Protein AF-A0A534XW07-F1 (afdb_monomer_lite)

Structure (mmCIF, N/CA/C/O backbone):
data_AF-A0A534XW07-F1
#
_entry.id   AF-A0A534XW07-F1
#
loop_
_atom_site.group_PDB
_atom_site.id
_atom_site.type_symbol
_atom_site.label_atom_id
_atom_site.label_alt_id
_atom_site.label_comp_id
_atom_site.label_asym_id
_atom_site.label_entity_id
_atom_site.label_seq_id
_atom_site.pdbx_PDB_ins_code
_atom_site.Cartn_x
_atom_site.Cartn_y
_atom_site.Cartn_z
_atom_site.occupancy
_atom_site.B_iso_or_equiv
_atom_site.auth_seq_id
_atom_site.auth_comp_id
_atom_site.auth_asym_id
_atom_site.auth_atom_id
_atom_site.pdbx_PDB_model_num
ATOM 1 N N . MET A 1 1 ? 41.104 -65.755 21.214 1.00 39.94 1 MET A N 1
ATOM 2 C CA . MET A 1 1 ? 42.169 -65.246 20.325 1.00 39.94 1 MET A CA 1
ATOM 3 C C . MET A 1 1 ? 41.890 -63.779 20.044 1.00 39.94 1 MET A C 1
ATOM 5 O O . MET A 1 1 ? 40.851 -63.459 19.488 1.00 39.94 1 MET A O 1
ATOM 9 N N . GLN A 1 2 ? 42.762 -62.909 20.553 1.00 43.09 2 GLN A N 1
ATOM 10 C CA . GLN A 1 2 ? 42.731 -61.453 20.404 1.00 43.09 2 GLN A CA 1
ATOM 11 C C . GLN A 1 2 ? 43.127 -61.033 18.984 1.00 43.09 2 GLN A C 1
ATOM 13 O O . GLN A 1 2 ? 44.006 -61.665 18.401 1.00 43.09 2 GLN A O 1
ATOM 18 N N . ARG A 1 3 ? 42.563 -59.917 18.503 1.00 38.03 3 ARG A N 1
ATOM 19 C CA . ARG A 1 3 ? 43.265 -58.854 17.755 1.00 38.03 3 ARG A CA 1
ATOM 20 C C . ARG A 1 3 ? 42.329 -57.653 17.592 1.00 38.03 3 ARG A C 1
ATOM 22 O O . ARG A 1 3 ? 41.475 -57.620 16.717 1.00 38.03 3 ARG A O 1
ATOM 29 N N . ILE A 1 4 ? 42.494 -56.688 18.493 1.00 44.78 4 ILE A N 1
ATOM 30 C CA . ILE A 1 4 ? 41.960 -55.330 18.377 1.00 44.78 4 ILE A CA 1
ATOM 31 C C . ILE A 1 4 ? 42.979 -54.568 17.526 1.00 44.78 4 ILE A C 1
ATOM 33 O O . ILE A 1 4 ? 44.127 -54.424 17.944 1.00 44.78 4 ILE A O 1
ATOM 37 N N . ALA A 1 5 ? 42.589 -54.132 16.330 1.00 45.12 5 ALA A N 1
ATOM 38 C CA . ALA A 1 5 ? 43.410 -53.275 15.483 1.00 45.12 5 ALA A CA 1
ATOM 39 C C . ALA A 1 5 ? 42.946 -51.823 15.642 1.00 45.12 5 ALA A C 1
ATOM 41 O O . ALA A 1 5 ? 41.830 -51.470 15.268 1.00 45.12 5 ALA A O 1
ATOM 42 N N . TRP A 1 6 ? 43.818 -51.006 16.228 1.00 41.28 6 TRP A N 1
ATOM 43 C CA . TRP A 1 6 ? 43.745 -49.550 16.226 1.00 41.28 6 TRP A CA 1
ATOM 44 C C . TRP A 1 6 ? 44.542 -49.030 15.026 1.00 41.28 6 TRP A C 1
ATOM 46 O O . TRP A 1 6 ? 45.731 -49.320 14.925 1.00 41.28 6 TRP A O 1
ATOM 56 N N . THR A 1 7 ? 43.922 -48.229 14.162 1.00 49.66 7 THR A N 1
ATOM 57 C CA . THR A 1 7 ? 44.599 -47.346 13.191 1.00 49.66 7 THR A CA 1
ATOM 58 C C . THR A 1 7 ? 43.712 -46.114 13.016 1.00 49.66 7 THR A C 1
ATOM 60 O O . THR A 1 7 ? 42.591 -46.225 12.534 1.00 49.66 7 THR A O 1
ATOM 63 N N . LEU A 1 8 ? 44.047 -45.017 13.695 1.00 42.59 8 LEU A N 1
ATOM 64 C CA . LEU A 1 8 ? 44.840 -43.887 13.189 1.00 42.59 8 LEU A CA 1
ATOM 65 C C . LEU A 1 8 ? 44.027 -42.931 12.302 1.00 42.59 8 LEU A C 1
ATOM 67 O O . LEU A 1 8 ? 43.788 -43.164 11.124 1.00 42.59 8 LEU A O 1
ATOM 71 N N . SER A 1 9 ? 43.644 -41.839 12.959 1.00 44.06 9 SER A N 1
ATOM 72 C CA . SER A 1 9 ? 43.396 -40.479 12.491 1.00 44.06 9 SER A CA 1
ATOM 73 C C . SER A 1 9 ? 43.787 -40.158 11.045 1.00 44.06 9 SER A C 1
ATOM 75 O O . SER A 1 9 ? 44.965 -40.142 10.698 1.00 44.06 9 SER A O 1
ATOM 77 N N . ALA A 1 10 ? 42.802 -39.717 10.265 1.00 40.19 10 ALA A N 1
ATOM 78 C CA . ALA A 1 10 ? 43.014 -38.819 9.137 1.00 40.19 10 ALA A CA 1
ATOM 79 C C . ALA A 1 10 ? 42.085 -37.607 9.325 1.00 40.19 10 ALA A C 1
ATOM 81 O O . ALA A 1 10 ? 40.874 -37.741 9.136 1.00 40.19 10 ALA A O 1
ATOM 82 N N . PRO A 1 11 ? 42.594 -36.431 9.738 1.00 44.19 11 PRO A N 1
ATOM 83 C CA . PRO A 1 11 ? 41.814 -35.212 9.662 1.00 44.19 11 PRO A CA 1
ATOM 84 C C . PRO A 1 11 ? 41.733 -34.843 8.182 1.00 44.19 11 PRO A C 1
ATOM 86 O O . PRO A 1 11 ? 42.685 -34.325 7.598 1.00 44.19 11 PRO A O 1
ATOM 89 N N . VAL A 1 12 ? 40.601 -35.152 7.553 1.00 47.47 12 VAL A N 1
ATOM 90 C CA . VAL A 1 12 ? 40.255 -34.579 6.255 1.00 47.47 12 VAL A CA 1
ATOM 91 C C . VAL A 1 12 ? 40.034 -33.089 6.494 1.00 47.47 12 VAL A C 1
ATOM 93 O O . VAL A 1 12 ? 38.958 -32.646 6.890 1.00 47.47 12 VAL A O 1
ATOM 96 N N . LEU A 1 13 ? 41.109 -32.328 6.297 1.00 42.69 13 LEU A N 1
ATOM 97 C CA . LEU A 1 13 ? 41.104 -30.898 6.033 1.00 42.69 13 LEU A CA 1
ATOM 98 C C . LEU A 1 13 ? 40.283 -30.667 4.758 1.00 42.69 13 LEU A C 1
ATOM 100 O O . LEU A 1 13 ? 40.817 -30.553 3.657 1.00 42.69 13 LEU A O 1
ATOM 104 N N . LEU A 1 14 ? 38.960 -30.635 4.910 1.00 45.62 14 LEU A N 1
ATOM 105 C CA . LEU A 1 14 ? 38.057 -30.062 3.927 1.00 45.62 14 LEU A CA 1
ATOM 106 C C . LEU A 1 14 ? 38.286 -28.554 3.957 1.00 45.62 14 LEU A C 1
ATOM 108 O O . LEU A 1 14 ? 37.730 -27.816 4.769 1.00 45.62 14 LEU A O 1
ATOM 112 N N . ALA A 1 15 ? 39.199 -28.138 3.085 1.00 43.03 15 ALA A N 1
ATOM 113 C CA . ALA A 1 15 ? 39.417 -26.765 2.698 1.00 43.03 15 ALA A CA 1
ATOM 114 C C . ALA A 1 15 ? 38.068 -26.122 2.350 1.00 43.03 15 ALA A C 1
ATOM 116 O O . ALA A 1 15 ? 37.449 -26.434 1.333 1.00 43.03 15 ALA A O 1
ATOM 117 N N . LEU A 1 16 ? 37.624 -25.210 3.212 1.00 42.69 16 LEU A N 1
ATOM 118 C CA . LEU A 1 16 ? 36.610 -24.212 2.907 1.00 42.69 16 LEU A CA 1
ATOM 119 C C . LEU A 1 16 ? 37.181 -23.286 1.828 1.00 42.69 16 LEU A C 1
ATOM 121 O O . LEU A 1 16 ? 37.699 -22.209 2.114 1.00 42.69 16 LEU A O 1
ATOM 125 N N . SER A 1 17 ? 37.088 -23.704 0.568 1.00 47.03 17 SER A N 1
ATOM 126 C CA . SER A 1 17 ? 37.107 -22.785 -0.562 1.00 47.03 17 SER A CA 1
ATOM 127 C C . SER A 1 17 ? 35.799 -21.994 -0.529 1.00 47.03 17 SER A C 1
ATOM 129 O O . SER A 1 17 ? 34.849 -22.302 -1.249 1.00 47.03 17 SER A O 1
ATOM 131 N N . LEU A 1 18 ? 35.730 -20.993 0.350 1.00 47.78 18 LEU A N 1
ATOM 132 C CA . LEU A 1 18 ? 34.782 -19.894 0.221 1.00 47.78 18 LEU A CA 1
ATOM 133 C C . LEU A 1 18 ? 35.119 -19.202 -1.096 1.00 47.78 18 LEU A C 1
ATOM 135 O O . LEU A 1 18 ? 36.033 -18.386 -1.185 1.00 47.78 18 LEU A O 1
ATOM 139 N N . SER A 1 19 ? 34.433 -19.631 -2.152 1.00 48.47 19 SER A N 1
ATOM 140 C CA . SER A 1 19 ? 34.488 -19.006 -3.457 1.00 48.47 19 SER A CA 1
ATOM 141 C C . SER A 1 19 ? 34.265 -17.509 -3.282 1.00 48.47 19 SER A C 1
ATOM 143 O O . SER A 1 19 ? 33.211 -17.085 -2.810 1.00 48.47 19 SER A O 1
ATOM 145 N N . CYS A 1 20 ? 35.244 -16.714 -3.708 1.00 47.84 20 CYS A N 1
ATOM 146 C CA . CYS A 1 20 ? 35.037 -15.337 -4.126 1.00 47.84 20 CYS A CA 1
ATOM 147 C C . CYS A 1 20 ? 34.017 -15.342 -5.275 1.00 47.84 2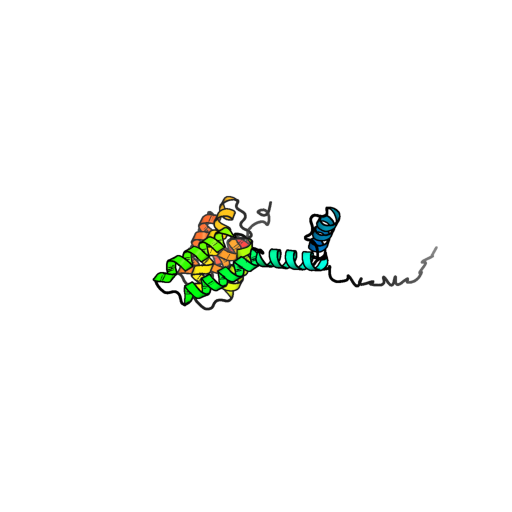0 CYS A C 1
ATOM 149 O O . CYS A 1 20 ? 34.389 -15.282 -6.447 1.00 47.84 20 CYS A O 1
ATOM 151 N N . GLN A 1 21 ? 32.727 -15.479 -4.967 1.00 58.31 21 GLN A N 1
ATOM 152 C CA . GLN A 1 21 ? 31.677 -15.195 -5.929 1.00 58.31 21 GLN A CA 1
ATOM 153 C C . GLN A 1 21 ? 31.734 -13.692 -6.161 1.00 58.31 21 GLN A C 1
ATOM 155 O O . GLN A 1 21 ? 31.341 -12.892 -5.313 1.00 58.31 21 GLN A O 1
ATOM 160 N N . LYS A 1 22 ? 32.325 -13.316 -7.298 1.00 61.28 22 LYS A N 1
ATOM 161 C CA . LYS A 1 22 ? 32.254 -11.962 -7.833 1.00 61.28 22 LYS A CA 1
ATOM 162 C C . LYS A 1 22 ? 30.788 -11.522 -7.736 1.00 61.28 22 LYS A C 1
ATOM 164 O O . LYS A 1 22 ? 29.933 -12.300 -8.170 1.00 61.28 22 LYS A O 1
ATOM 169 N N . PRO A 1 23 ? 30.489 -10.347 -7.153 1.00 64.69 23 PRO A N 1
ATOM 170 C CA . PRO A 1 23 ? 29.113 -9.890 -7.051 1.00 64.69 23 PRO A CA 1
ATOM 171 C C . PRO A 1 23 ? 28.472 -9.957 -8.443 1.00 64.69 23 PRO A C 1
ATOM 173 O O . PRO A 1 23 ? 29.144 -9.603 -9.424 1.00 64.69 23 PRO A O 1
ATOM 176 N N . PRO A 1 24 ? 27.236 -10.480 -8.546 1.00 76.12 24 PRO A N 1
ATOM 177 C CA . PRO A 1 24 ? 26.570 -10.641 -9.828 1.00 76.12 24 PRO A CA 1
ATOM 178 C C . PRO A 1 24 ? 26.556 -9.293 -10.547 1.00 76.12 24 PRO A C 1
ATOM 180 O O . PRO A 1 24 ? 26.270 -8.261 -9.940 1.00 76.12 24 PRO A O 1
ATOM 183 N N . ASP A 1 25 ? 26.939 -9.297 -11.825 1.00 83.69 25 ASP A N 1
ATOM 184 C CA . ASP A 1 25 ? 27.004 -8.077 -12.623 1.00 83.69 25 ASP A CA 1
ATOM 185 C C . ASP A 1 25 ? 25.602 -7.435 -12.685 1.00 83.69 25 ASP A C 1
ATOM 187 O O . ASP A 1 25 ? 24.687 -8.044 -13.247 1.00 83.69 25 ASP A O 1
ATOM 191 N N . PRO A 1 26 ? 25.415 -6.216 -12.138 1.00 84.19 26 PRO A N 1
ATOM 192 C CA . PRO A 1 26 ? 24.100 -5.591 -11.993 1.00 84.19 26 PRO A CA 1
ATOM 193 C C . PRO A 1 26 ? 23.449 -5.204 -13.327 1.00 84.19 26 PRO A C 1
ATOM 195 O O . PRO A 1 26 ? 22.292 -4.792 -13.333 1.00 84.19 26 PRO A O 1
ATOM 198 N N . LEU A 1 27 ? 24.189 -5.293 -14.439 1.00 90.69 27 LEU A N 1
ATOM 199 C CA . LEU A 1 27 ? 23.704 -5.006 -15.790 1.00 90.69 27 LEU A CA 1
ATOM 200 C C . LEU A 1 27 ? 23.722 -6.237 -16.705 1.00 90.69 27 LEU A C 1
ATOM 202 O O . LEU A 1 27 ? 23.547 -6.087 -17.914 1.00 90.69 27 LEU A O 1
ATOM 206 N N . ALA A 1 28 ? 23.974 -7.442 -16.180 1.00 91.38 28 ALA A N 1
ATOM 207 C CA . ALA A 1 28 ? 24.171 -8.639 -17.003 1.00 91.38 28 ALA A CA 1
ATOM 208 C C . ALA A 1 28 ? 22.991 -8.904 -17.955 1.00 91.38 28 ALA A C 1
ATOM 210 O O . ALA A 1 28 ? 23.191 -9.146 -19.147 1.00 91.38 28 ALA A O 1
ATOM 211 N N . GLU A 1 29 ? 21.768 -8.804 -17.435 1.00 90.38 29 GLU A N 1
ATOM 212 C CA . GLU A 1 29 ? 20.530 -9.013 -18.185 1.00 90.38 29 GLU A CA 1
ATOM 213 C C . GLU A 1 29 ? 20.333 -7.937 -19.263 1.00 90.38 29 GLU A C 1
ATOM 215 O O . GLU A 1 29 ? 20.122 -8.244 -20.437 1.00 90.38 29 GLU A O 1
ATOM 220 N N . GLN A 1 30 ? 20.496 -6.663 -18.900 1.00 94.19 30 GLN A N 1
ATOM 221 C CA . GLN A 1 30 ? 20.316 -5.540 -19.820 1.00 94.19 30 GLN A CA 1
ATOM 222 C C . GLN A 1 30 ? 21.396 -5.533 -20.912 1.00 94.19 30 GLN A C 1
ATOM 224 O O . GLN A 1 30 ? 21.104 -5.239 -22.071 1.00 94.19 30 GLN A O 1
ATOM 229 N N . ARG A 1 31 ? 22.636 -5.923 -20.587 1.00 94.50 31 ARG A N 1
ATOM 230 C CA . ARG A 1 31 ? 23.715 -6.106 -21.572 1.00 94.50 31 ARG A CA 1
ATOM 231 C C . ARG A 1 31 ? 23.407 -7.227 -22.552 1.00 94.50 31 ARG A C 1
ATOM 233 O O . ARG A 1 31 ? 23.694 -7.067 -23.735 1.00 94.50 31 ARG A O 1
ATOM 240 N N . ALA A 1 32 ? 22.840 -8.342 -22.093 1.00 94.00 32 ALA A N 1
ATOM 241 C CA . ALA A 1 32 ? 22.451 -9.437 -22.978 1.00 94.00 32 ALA A CA 1
ATOM 242 C C . ALA A 1 32 ? 21.401 -8.977 -24.004 1.00 94.00 32 ALA A C 1
ATOM 244 O O . ALA A 1 32 ? 21.569 -9.222 -25.199 1.00 94.00 32 ALA A O 1
ATOM 245 N N . LEU A 1 33 ? 20.390 -8.223 -23.557 1.00 92.81 33 LEU A N 1
ATOM 246 C CA . LEU A 1 33 ? 19.382 -7.619 -24.436 1.00 92.81 33 LEU A CA 1
ATOM 247 C C . LEU A 1 33 ? 20.005 -6.636 -25.441 1.00 92.81 33 LEU A C 1
ATOM 249 O O . LEU A 1 33 ? 19.735 -6.720 -26.637 1.00 92.81 33 LEU A O 1
ATOM 253 N N . CYS A 1 34 ? 20.889 -5.743 -24.991 1.00 94.12 34 CYS A N 1
ATOM 254 C CA . CYS A 1 34 ? 21.540 -4.769 -25.872 1.00 94.12 34 CYS A CA 1
ATOM 255 C C . CYS A 1 34 ? 22.486 -5.412 -26.897 1.00 94.12 34 CYS A C 1
ATOM 257 O O . CYS A 1 34 ? 22.554 -4.936 -28.028 1.00 94.12 34 CYS A O 1
ATOM 259 N N . ARG A 1 35 ? 23.172 -6.510 -26.548 1.00 94.38 35 ARG A N 1
ATOM 260 C CA . ARG A 1 35 ? 23.972 -7.292 -27.510 1.00 94.38 35 ARG A CA 1
ATOM 261 C C . ARG A 1 35 ? 23.098 -7.930 -28.582 1.00 94.38 35 ARG A C 1
ATOM 263 O O . ARG A 1 35 ? 23.485 -7.927 -29.743 1.00 94.38 35 ARG A O 1
ATOM 270 N N . ALA A 1 36 ? 21.922 -8.442 -28.217 1.00 94.38 36 ALA A N 1
ATOM 271 C CA . ALA A 1 36 ? 20.978 -8.965 -29.200 1.00 94.38 36 ALA A CA 1
ATOM 272 C C . ALA A 1 36 ? 20.517 -7.855 -30.162 1.00 94.38 36 ALA A C 1
ATOM 274 O O . ALA A 1 36 ? 20.558 -8.035 -31.375 1.00 94.38 36 ALA A O 1
ATOM 275 N N . LEU A 1 37 ? 20.164 -6.673 -29.644 1.00 93.62 37 LEU A N 1
ATOM 276 C CA . LEU A 1 37 ? 19.780 -5.523 -30.475 1.00 93.62 37 LEU A CA 1
ATOM 277 C C . LEU A 1 37 ? 20.909 -5.060 -31.408 1.00 93.62 37 LEU A C 1
ATOM 279 O O . LEU A 1 37 ? 20.646 -4.687 -32.550 1.00 93.62 37 LEU A O 1
ATOM 283 N N . GLU A 1 38 ? 22.158 -5.093 -30.940 1.00 92.88 38 GLU A N 1
ATOM 284 C CA . GLU A 1 38 ? 23.337 -4.793 -31.757 1.00 92.88 38 GLU A CA 1
ATOM 285 C C . GLU A 1 38 ? 23.515 -5.821 -32.884 1.00 92.88 38 GLU A C 1
ATOM 287 O O . GLU A 1 38 ? 23.681 -5.436 -34.041 1.00 92.88 38 GLU A O 1
ATOM 292 N N . GLN A 1 39 ? 23.389 -7.116 -32.572 1.00 93.56 39 GLN A N 1
ATOM 293 C CA . GLN A 1 39 ? 23.480 -8.214 -33.543 1.00 93.56 39 GLN A CA 1
ATOM 294 C C . GLN A 1 39 ? 22.410 -8.134 -34.639 1.00 93.56 39 GLN A C 1
ATOM 296 O O . GLN A 1 39 ? 22.695 -8.445 -35.792 1.00 93.56 39 GLN A O 1
ATOM 301 N N . TYR A 1 40 ? 21.195 -7.692 -34.303 1.00 93.19 40 TYR A N 1
ATOM 302 C CA . TYR A 1 40 ? 20.110 -7.509 -35.272 1.00 93.19 40 TYR A CA 1
ATOM 303 C C . TYR A 1 40 ? 20.126 -6.139 -35.973 1.00 93.19 40 TYR A C 1
ATOM 305 O O . TYR A 1 40 ? 19.187 -5.827 -36.702 1.00 93.19 40 TYR A O 1
ATOM 313 N N . HIS A 1 41 ? 21.159 -5.310 -35.765 1.00 90.00 41 HIS A N 1
ATOM 314 C CA . HIS A 1 41 ? 21.244 -3.933 -36.280 1.00 90.00 41 HIS A CA 1
ATOM 315 C C . HIS A 1 41 ? 20.046 -3.044 -35.890 1.00 90.00 41 HIS A C 1
ATOM 317 O O . HIS A 1 41 ? 19.691 -2.101 -36.595 1.00 90.00 41 HIS A O 1
ATOM 323 N N . GLN A 1 42 ? 19.422 -3.340 -34.750 1.00 92.00 42 GLN A N 1
ATOM 324 C CA . GLN A 1 42 ? 18.294 -2.591 -34.187 1.00 92.00 42 GLN A CA 1
ATOM 325 C C . GLN A 1 42 ? 18.738 -1.581 -33.125 1.00 92.00 42 GLN A C 1
ATOM 327 O O . GLN A 1 42 ? 17.956 -0.724 -32.709 1.00 92.00 42 GLN A O 1
ATOM 332 N N . LEU A 1 43 ? 19.990 -1.668 -32.672 1.00 89.88 43 LEU A N 1
ATOM 333 C CA . LEU A 1 43 ? 20.555 -0.700 -31.747 1.00 89.88 43 LEU A CA 1
ATOM 334 C C . LEU A 1 43 ? 20.806 0.636 -32.458 1.00 89.88 43 LEU A C 1
ATOM 336 O O . LEU A 1 43 ? 21.331 0.681 -33.571 1.00 89.88 43 LEU A O 1
ATOM 340 N N . ARG A 1 44 ? 20.430 1.741 -31.805 1.00 89.00 44 ARG A N 1
ATOM 341 C CA . ARG A 1 44 ? 20.596 3.089 -32.359 1.00 89.00 44 ARG A CA 1
ATOM 342 C C . ARG A 1 44 ? 22.069 3.334 -32.738 1.00 89.00 44 ARG A C 1
ATOM 344 O O . ARG A 1 44 ? 22.936 3.121 -31.889 1.00 89.00 44 ARG A O 1
ATOM 351 N N . PRO A 1 45 ? 22.365 3.851 -33.947 1.00 84.75 45 PRO A N 1
ATOM 352 C CA . PRO A 1 45 ? 23.735 4.157 -34.349 1.00 84.75 45 PRO A CA 1
ATOM 353 C C . PRO A 1 45 ? 24.435 5.078 -33.342 1.00 84.75 45 PRO A C 1
ATOM 355 O O . PRO A 1 45 ? 23.883 6.108 -32.951 1.00 84.75 45 PRO A O 1
ATOM 358 N N . GLY A 1 46 ? 25.641 4.693 -32.918 1.00 83.94 46 GLY A N 1
ATOM 359 C CA . GLY A 1 46 ? 26.446 5.429 -31.935 1.00 83.94 46 GLY A CA 1
ATOM 360 C C . GLY A 1 46 ? 26.122 5.140 -30.464 1.00 83.94 46 GLY A C 1
ATOM 361 O O . GLY A 1 46 ? 26.813 5.665 -29.596 1.00 83.94 46 GLY A O 1
ATOM 362 N N . LEU A 1 47 ? 25.121 4.305 -30.162 1.00 89.19 47 LEU A N 1
ATOM 363 C CA . LEU A 1 47 ? 24.827 3.857 -28.800 1.00 89.19 47 LEU A CA 1
ATOM 364 C C . LEU A 1 47 ? 25.524 2.518 -28.532 1.00 89.19 47 LEU A C 1
ATOM 366 O O . LEU A 1 47 ? 25.146 1.505 -29.108 1.00 89.19 47 LEU A O 1
ATOM 370 N N . GLY A 1 48 ? 26.528 2.500 -27.654 1.00 93.19 48 GLY A N 1
ATOM 371 C CA . GLY A 1 48 ? 27.210 1.261 -27.267 1.00 93.19 48 GLY A CA 1
ATOM 372 C C . GLY A 1 48 ? 26.367 0.373 -26.342 1.00 93.19 48 GLY A C 1
ATOM 373 O O . GLY A 1 48 ? 25.491 0.859 -25.623 1.00 93.19 48 GLY A O 1
ATOM 374 N N . VAL A 1 49 ? 26.675 -0.928 -26.306 1.00 92.19 49 VAL A N 1
ATOM 375 C CA . VAL A 1 49 ? 25.989 -1.935 -25.466 1.00 92.19 49 VAL A CA 1
ATOM 376 C C . VAL A 1 49 ? 25.924 -1.533 -23.989 1.00 92.19 49 VAL A C 1
ATOM 378 O O . VAL A 1 49 ? 24.875 -1.684 -23.366 1.00 92.19 49 VAL A O 1
ATOM 381 N N . ASP A 1 50 ? 27.007 -0.997 -23.421 1.00 92.94 50 ASP A N 1
ATOM 382 C CA . ASP A 1 50 ? 27.040 -0.574 -22.014 1.00 92.94 50 ASP A CA 1
ATOM 383 C C . ASP A 1 50 ? 26.133 0.628 -21.737 1.00 92.94 50 ASP A C 1
ATOM 385 O O . ASP A 1 50 ? 25.435 0.673 -20.721 1.00 92.94 50 ASP A O 1
ATOM 389 N N . GLU A 1 51 ? 26.109 1.601 -22.648 1.00 93.56 51 GLU A N 1
ATOM 390 C CA . GLU A 1 51 ? 25.242 2.765 -22.504 1.00 93.56 51 GLU A CA 1
ATOM 391 C C . GLU A 1 51 ? 23.769 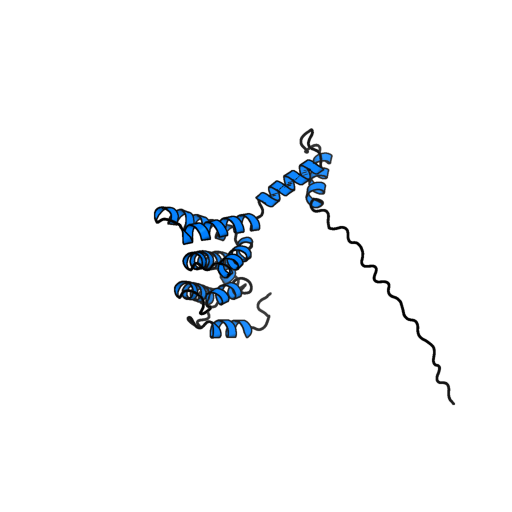2.385 -22.678 1.00 93.56 51 GLU A C 1
ATOM 393 O O . GLU A 1 51 ? 22.923 2.845 -21.908 1.00 93.56 51 GLU A O 1
ATOM 398 N N . CYS A 1 52 ? 23.474 1.500 -23.631 1.00 93.00 52 CYS A N 1
ATOM 399 C CA . CYS A 1 52 ? 22.160 0.891 -23.792 1.00 93.00 52 CYS A CA 1
ATOM 400 C C . CYS A 1 52 ? 21.722 0.168 -22.511 1.00 93.00 52 CYS A C 1
ATOM 402 O O . CYS A 1 52 ? 20.638 0.443 -21.998 1.00 93.00 52 CYS A O 1
ATOM 404 N N . ALA A 1 53 ? 22.581 -0.685 -21.944 1.00 93.94 53 ALA A N 1
ATOM 405 C CA . ALA A 1 53 ? 22.251 -1.463 -20.755 1.00 93.94 53 ALA A CA 1
ATOM 406 C C . ALA A 1 53 ? 21.963 -0.561 -19.550 1.00 93.94 53 ALA A C 1
ATOM 408 O O . ALA A 1 53 ? 20.987 -0.774 -18.830 1.00 93.94 53 ALA A O 1
ATOM 409 N N . ARG A 1 54 ? 22.765 0.495 -19.373 1.00 93.06 54 ARG A N 1
ATOM 410 C CA . ARG A 1 54 ? 22.546 1.505 -18.334 1.00 93.06 54 ARG A CA 1
ATOM 411 C C . ARG A 1 54 ? 21.209 2.228 -18.511 1.00 93.06 54 ARG A C 1
ATOM 413 O O . ARG A 1 54 ? 20.468 2.333 -17.543 1.00 93.06 54 ARG A O 1
ATOM 420 N N . LYS A 1 55 ? 20.879 2.687 -19.724 1.00 91.56 55 LYS A N 1
ATOM 421 C CA . LYS A 1 55 ? 19.606 3.380 -20.007 1.00 91.56 55 LYS A CA 1
ATOM 422 C C . LYS A 1 55 ? 18.392 2.465 -19.833 1.00 91.56 55 LYS A C 1
ATOM 424 O O . LYS A 1 55 ? 17.365 2.907 -19.319 1.00 91.56 55 LYS A O 1
ATOM 429 N N . LEU A 1 56 ? 18.503 1.195 -20.228 1.00 90.31 56 LEU A N 1
ATOM 430 C CA . LEU A 1 56 ? 17.458 0.197 -19.991 1.00 90.31 56 LEU A CA 1
ATOM 431 C C . LEU A 1 56 ? 17.252 -0.039 -18.499 1.00 90.31 56 LEU A C 1
ATOM 433 O O . LEU A 1 56 ? 16.111 -0.017 -18.046 1.00 90.31 56 LEU A O 1
ATOM 437 N N . LYS A 1 57 ? 18.336 -0.206 -17.732 1.00 89.94 57 LYS A N 1
ATOM 438 C CA . LYS A 1 57 ? 18.242 -0.350 -16.278 1.00 89.94 57 LYS A CA 1
ATOM 439 C C . LYS A 1 57 ? 17.631 0.890 -15.630 1.00 89.94 57 LYS A C 1
ATOM 441 O O . LYS A 1 57 ? 16.706 0.752 -14.849 1.00 89.94 57 LYS A O 1
ATOM 446 N N . GLU A 1 58 ? 18.083 2.085 -15.991 1.00 87.88 58 GLU A N 1
ATOM 447 C CA . GLU A 1 58 ? 17.527 3.343 -15.481 1.00 87.88 58 GLU A CA 1
ATOM 448 C C . GLU A 1 58 ? 16.021 3.450 -15.762 1.00 87.88 58 GLU A C 1
ATOM 450 O O . GLU A 1 58 ? 15.237 3.772 -14.873 1.00 87.88 58 GLU A O 1
ATOM 455 N N . THR A 1 59 ? 15.594 3.098 -16.976 1.00 86.38 59 THR A N 1
ATOM 456 C CA . THR A 1 59 ? 14.174 3.094 -17.353 1.00 86.38 59 THR A CA 1
ATOM 457 C C . THR A 1 59 ? 13.381 2.028 -16.594 1.00 86.38 59 THR A C 1
ATOM 459 O O . THR A 1 59 ? 12.237 2.276 -16.213 1.00 86.38 59 THR A O 1
ATOM 462 N N . ALA A 1 60 ? 13.963 0.849 -16.367 1.00 83.69 60 ALA A N 1
ATOM 463 C CA . ALA A 1 60 ? 13.347 -0.216 -15.583 1.00 83.69 60 ALA A CA 1
ATOM 464 C C . ALA A 1 60 ? 13.209 0.189 -14.108 1.00 83.69 60 ALA A C 1
ATOM 466 O O . ALA A 1 60 ? 12.124 0.069 -13.551 1.00 83.69 60 ALA A O 1
ATOM 467 N N . ASP A 1 61 ? 14.257 0.762 -13.515 1.00 80.56 61 ASP A N 1
ATOM 468 C CA . ASP A 1 61 ? 14.285 1.232 -12.127 1.00 80.56 61 ASP A CA 1
ATOM 469 C C . ASP A 1 61 ? 13.320 2.419 -11.906 1.00 80.56 61 ASP A C 1
ATOM 471 O O . ASP A 1 61 ? 12.731 2.558 -10.835 1.00 80.56 61 ASP A O 1
ATOM 475 N N . LEU A 1 62 ? 13.120 3.285 -12.911 1.00 77.62 62 LEU A N 1
ATOM 476 C CA . LEU A 1 62 ? 12.084 4.333 -12.894 1.00 77.62 62 LEU A CA 1
ATOM 477 C C . LEU A 1 62 ? 10.667 3.760 -13.000 1.00 77.62 62 LEU A C 1
ATOM 479 O O . LEU A 1 62 ? 9.704 4.370 -12.531 1.00 77.62 62 LEU A O 1
ATOM 483 N N . ASN A 1 63 ? 10.526 2.601 -13.640 1.00 83.38 63 ASN A N 1
ATOM 484 C CA . ASN A 1 63 ? 9.247 1.929 -13.801 1.00 83.38 63 ASN A CA 1
ATOM 485 C C . ASN A 1 63 ? 8.963 0.867 -12.743 1.00 83.38 63 ASN A C 1
ATOM 487 O O . ASN A 1 63 ? 7.855 0.327 -12.760 1.00 83.38 63 ASN A O 1
ATOM 491 N N . ASP A 1 64 ? 9.896 0.644 -11.817 1.00 87.06 64 ASP A N 1
ATOM 492 C CA . ASP A 1 64 ? 9.769 -0.299 -10.717 1.00 87.06 64 ASP A CA 1
ATOM 493 C C . ASP A 1 64 ? 8.508 0.011 -9.883 1.00 87.06 64 ASP A C 1
ATOM 495 O O . ASP A 1 64 ? 8.408 1.083 -9.268 1.00 87.06 64 ASP A O 1
ATOM 499 N N . PRO A 1 65 ? 7.526 -0.911 -9.850 1.00 87.50 65 PRO A N 1
ATOM 500 C CA . PRO A 1 65 ? 6.320 -0.761 -9.048 1.00 87.50 65 PRO A CA 1
ATOM 501 C C . PRO A 1 65 ? 6.598 -0.526 -7.559 1.00 87.50 65 PRO A C 1
ATOM 503 O O . PRO A 1 65 ? 5.846 0.208 -6.922 1.00 87.50 65 PRO A O 1
ATOM 506 N N . ALA A 1 66 ? 7.670 -1.100 -7.002 1.00 85.25 66 ALA A N 1
ATOM 507 C CA . ALA A 1 66 ? 8.015 -0.930 -5.590 1.00 85.25 66 ALA A CA 1
ATOM 508 C C . ALA A 1 66 ? 8.487 0.500 -5.290 1.00 85.25 66 ALA A C 1
ATOM 510 O O . ALA A 1 66 ? 8.098 1.090 -4.280 1.00 85.25 66 ALA A O 1
ATOM 511 N N . ARG A 1 67 ? 9.272 1.094 -6.196 1.00 89.50 67 ARG A N 1
ATOM 512 C CA . ARG A 1 67 ? 9.698 2.494 -6.082 1.00 89.50 67 ARG A CA 1
ATOM 513 C C . ARG A 1 67 ? 8.508 3.444 -6.177 1.00 89.50 67 ARG A C 1
ATOM 515 O O . ARG A 1 67 ? 8.319 4.270 -5.289 1.00 89.50 67 ARG A O 1
ATOM 522 N N . LYS A 1 68 ? 7.668 3.269 -7.204 1.00 91.88 68 LYS A N 1
ATOM 523 C CA . LYS A 1 68 ? 6.435 4.057 -7.379 1.00 91.88 68 LYS A CA 1
ATOM 524 C C . LYS A 1 68 ? 5.516 3.949 -6.162 1.00 91.88 68 LYS A C 1
ATOM 526 O O . LYS A 1 68 ? 4.896 4.936 -5.773 1.00 91.88 68 LYS A O 1
ATOM 531 N N . ALA A 1 69 ? 5.438 2.766 -5.554 1.00 93.06 69 ALA A N 1
ATOM 532 C CA . ALA A 1 69 ? 4.664 2.570 -4.342 1.00 93.06 69 ALA A CA 1
ATOM 533 C C . ALA A 1 69 ? 5.216 3.363 -3.153 1.00 93.06 69 ALA A C 1
ATOM 535 O O . ALA A 1 69 ? 4.434 4.013 -2.466 1.00 93.06 69 ALA A O 1
ATOM 536 N N . SER A 1 70 ? 6.531 3.345 -2.921 1.00 93.75 70 SER A N 1
ATOM 537 C CA . SER A 1 70 ? 7.155 4.145 -1.856 1.00 93.75 70 SER A CA 1
ATOM 538 C C . SER A 1 70 ? 6.884 5.641 -2.026 1.00 93.75 70 SER A C 1
ATOM 540 O O . SER A 1 70 ? 6.457 6.289 -1.073 1.00 93.75 70 SER A O 1
ATOM 542 N N . ASP A 1 71 ? 7.035 6.170 -3.243 1.00 94.25 71 ASP A N 1
ATOM 543 C CA . ASP A 1 71 ? 6.785 7.591 -3.521 1.00 94.25 71 ASP A CA 1
ATOM 544 C C . ASP A 1 71 ? 5.318 7.974 -3.234 1.00 94.25 71 ASP A C 1
ATOM 546 O O . ASP A 1 71 ? 5.027 9.006 -2.623 1.00 94.25 71 ASP A O 1
ATOM 550 N N . LEU A 1 72 ? 4.370 7.113 -3.623 1.00 95.62 72 LEU A N 1
ATOM 551 C CA . LEU A 1 72 ? 2.946 7.299 -3.330 1.00 95.62 72 LEU A CA 1
ATOM 552 C C . LEU A 1 72 ? 2.628 7.171 -1.837 1.00 95.62 72 LEU A C 1
ATOM 554 O O . LEU A 1 72 ? 1.799 7.925 -1.333 1.00 95.62 72 LEU A O 1
ATOM 558 N N . VAL A 1 73 ? 3.280 6.254 -1.118 1.00 94.88 73 VAL A N 1
ATOM 559 C CA . VAL A 1 73 ? 3.150 6.117 0.341 1.00 94.88 73 VAL A CA 1
ATOM 560 C C . VAL A 1 73 ? 3.558 7.415 1.034 1.00 94.88 73 VAL A C 1
ATOM 562 O O . VAL A 1 73 ? 2.809 7.915 1.876 1.00 94.88 73 VAL A O 1
ATOM 565 N N . ASP A 1 74 ? 4.693 8.001 0.655 1.00 95.81 74 ASP A N 1
ATOM 566 C CA . ASP A 1 74 ? 5.144 9.269 1.228 1.00 95.81 74 ASP A CA 1
ATOM 567 C C . ASP A 1 74 ? 4.193 10.420 0.887 1.00 95.81 74 ASP A C 1
ATOM 569 O O . ASP A 1 74 ? 3.858 11.226 1.763 1.00 95.81 74 ASP A O 1
ATOM 573 N N . ARG A 1 75 ? 3.667 10.455 -0.345 1.00 95.62 75 ARG A N 1
ATOM 574 C CA . ARG A 1 75 ? 2.651 11.438 -0.745 1.00 95.62 75 ARG A CA 1
ATOM 575 C C . ARG A 1 75 ? 1.364 11.300 0.067 1.00 95.62 75 ARG A C 1
ATOM 577 O O . ARG A 1 75 ? 0.847 12.304 0.551 1.00 95.62 75 ARG A O 1
ATOM 584 N N . ILE A 1 76 ? 0.866 10.078 0.265 1.00 95.38 76 ILE A N 1
ATOM 585 C CA . ILE A 1 76 ? -0.322 9.795 1.086 1.00 95.38 76 ILE A CA 1
ATOM 586 C C . ILE A 1 76 ? -0.106 10.276 2.516 1.00 95.38 76 ILE A C 1
ATOM 588 O O . ILE A 1 76 ? -0.991 10.914 3.081 1.00 95.38 76 ILE A O 1
ATOM 592 N N . VAL A 1 77 ? 1.064 10.008 3.100 1.00 94.62 77 VAL A N 1
ATOM 593 C CA . VAL A 1 77 ? 1.390 10.478 4.451 1.00 94.62 77 VAL A CA 1
ATOM 594 C C . VAL A 1 77 ? 1.391 12.000 4.510 1.00 94.62 77 VAL A C 1
ATOM 596 O O . VAL A 1 77 ? 0.751 12.568 5.391 1.00 94.62 77 VAL A O 1
ATOM 599 N N . GLN A 1 78 ? 2.054 12.669 3.566 1.00 94.94 78 GLN A N 1
ATOM 600 C CA . GLN A 1 78 ? 2.086 14.129 3.520 1.00 94.94 78 GLN A CA 1
ATOM 601 C C . GLN A 1 78 ? 0.670 14.717 3.436 1.00 94.94 78 GLN A C 1
ATOM 603 O O . GLN A 1 78 ? 0.311 15.570 4.247 1.00 94.94 78 GLN A O 1
ATOM 608 N N . LEU A 1 79 ? -0.145 14.227 2.498 1.00 95.25 79 LEU A N 1
ATOM 609 C CA . LEU A 1 79 ? -1.518 14.687 2.285 1.00 95.25 79 LEU A CA 1
ATOM 610 C C . LEU A 1 79 ? -2.430 14.366 3.477 1.00 95.25 79 LEU A C 1
ATOM 612 O O . LEU A 1 79 ? -3.318 15.146 3.798 1.00 95.25 79 LEU A O 1
ATOM 616 N N . ALA A 1 80 ? -2.216 13.248 4.170 1.00 90.94 80 ALA A N 1
ATOM 617 C CA . ALA A 1 80 ? -3.002 12.897 5.350 1.00 90.94 80 ALA A CA 1
ATOM 618 C C . ALA A 1 80 ? -2.685 13.788 6.563 1.00 90.94 80 ALA A C 1
ATOM 620 O O . ALA A 1 80 ? -3.579 14.067 7.360 1.00 90.94 80 ALA A O 1
ATOM 621 N N . ILE A 1 81 ? -1.431 14.231 6.704 1.00 91.56 81 ILE A N 1
ATOM 622 C CA . ILE A 1 81 ? -0.989 15.086 7.817 1.00 91.56 81 ILE A CA 1
ATOM 623 C C . ILE A 1 81 ? -1.320 16.556 7.546 1.00 91.56 81 ILE A C 1
ATOM 625 O O . ILE A 1 81 ? -1.828 17.254 8.419 1.00 91.56 81 ILE A O 1
ATOM 629 N N . GLN A 1 82 ? -0.971 17.037 6.353 1.00 89.69 82 GLN A N 1
ATOM 630 C CA . GLN A 1 82 ? -0.919 18.466 6.025 1.00 89.69 82 GLN A CA 1
ATOM 631 C C . GLN A 1 82 ? -2.001 18.890 5.029 1.00 89.69 82 GLN A C 1
ATOM 633 O O . GLN A 1 82 ? -2.154 20.083 4.777 1.00 89.69 82 GLN A O 1
ATOM 638 N N . GLY A 1 83 ? -2.733 17.935 4.452 1.00 83.50 83 GLY A N 1
ATOM 639 C CA . GLY A 1 83 ? -3.681 18.205 3.382 1.00 83.50 83 GLY A CA 1
ATOM 640 C C . GLY A 1 83 ? -4.845 19.081 3.827 1.00 83.50 83 GLY A C 1
ATOM 641 O O . GLY A 1 83 ? -5.483 18.881 4.864 1.00 83.50 83 GLY A O 1
ATOM 642 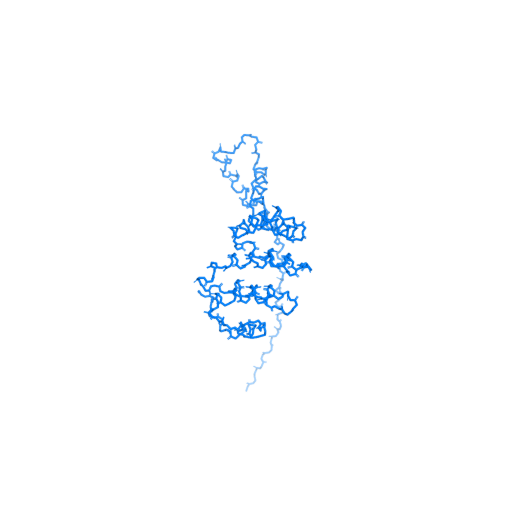N N . THR A 1 84 ? -5.156 20.048 2.982 1.00 86.69 84 THR A N 1
ATOM 643 C CA . THR A 1 84 ? -6.330 20.908 3.081 1.00 86.69 84 THR A CA 1
ATOM 644 C C . THR A 1 84 ? -7.605 20.167 2.660 1.00 86.69 84 THR A C 1
ATOM 646 O O . THR A 1 84 ? -7.582 19.068 2.101 1.00 86.69 84 THR A O 1
ATOM 649 N N . ALA A 1 85 ? -8.771 20.782 2.884 1.00 77.75 85 ALA A N 1
ATOM 650 C CA . ALA A 1 85 ? -10.044 20.222 2.421 1.00 77.75 85 ALA A CA 1
ATOM 651 C C . ALA A 1 85 ? -10.084 20.009 0.892 1.00 77.75 85 ALA A C 1
ATOM 653 O O . ALA A 1 85 ? -10.685 19.035 0.439 1.00 77.75 85 ALA A O 1
ATOM 654 N N . SER A 1 86 ? -9.418 20.876 0.120 1.00 78.75 86 SER A N 1
ATOM 655 C CA . SER A 1 86 ? -9.277 20.774 -1.340 1.00 78.75 86 SER A CA 1
ATOM 656 C C . SER A 1 86 ? -8.381 19.620 -1.794 1.00 78.75 86 SER A C 1
ATOM 658 O O . SER A 1 86 ? -8.606 19.066 -2.864 1.00 78.75 86 SER A O 1
ATOM 660 N N . GLU A 1 87 ? -7.411 19.207 -0.978 1.00 88.12 87 GLU A N 1
ATOM 661 C CA . GLU A 1 87 ? -6.450 18.146 -1.319 1.00 88.12 87 GLU A CA 1
ATOM 662 C C . GLU A 1 87 ? -6.951 16.742 -0.938 1.00 88.12 87 GLU A C 1
ATOM 664 O O . GLU A 1 87 ? -6.283 15.739 -1.180 1.00 88.12 87 GLU A O 1
ATOM 669 N N . ARG A 1 88 ? -8.172 16.627 -0.394 1.00 86.38 88 ARG A N 1
ATOM 670 C CA . ARG A 1 88 ? -8.788 15.322 -0.093 1.00 86.38 88 ARG A CA 1
ATOM 671 C C . ARG A 1 88 ? -9.012 14.466 -1.336 1.00 86.38 88 ARG A C 1
ATOM 673 O O . ARG A 1 88 ? -8.976 13.243 -1.227 1.00 86.38 88 ARG A O 1
ATOM 680 N N . THR A 1 89 ? -9.287 15.089 -2.482 1.00 89.94 89 THR A N 1
ATOM 681 C CA . THR A 1 89 ? -9.403 14.368 -3.757 1.00 89.94 89 THR A CA 1
ATOM 682 C C . THR A 1 89 ? -8.053 13.787 -4.148 1.00 89.94 89 THR A C 1
ATOM 684 O O . THR A 1 89 ? -7.972 12.601 -4.433 1.00 89.94 89 THR A O 1
ATOM 687 N N . GLU A 1 90 ? -6.981 14.570 -4.019 1.00 92.62 90 GLU A N 1
ATOM 688 C CA . GLU A 1 90 ? -5.629 14.103 -4.320 1.00 92.62 90 GLU A CA 1
ATOM 689 C C . GLU A 1 90 ? -5.194 12.955 -3.399 1.00 92.62 90 GLU A C 1
ATOM 691 O O . GLU A 1 90 ? -4.599 11.980 -3.853 1.00 92.62 90 GLU A O 1
ATOM 696 N N . LEU A 1 91 ? -5.547 13.023 -2.110 1.00 93.69 91 LEU A N 1
ATOM 697 C CA . LEU A 1 91 ? -5.308 11.919 -1.182 1.00 93.69 91 LEU A CA 1
ATOM 698 C C . LEU A 1 91 ? -5.990 10.634 -1.668 1.00 93.69 91 LEU A C 1
ATOM 700 O O . LEU A 1 91 ? -5.355 9.583 -1.670 1.00 93.69 91 LEU A O 1
ATOM 704 N N . ARG A 1 92 ? -7.255 10.709 -2.100 1.00 90.44 92 ARG A N 1
ATOM 705 C CA . ARG A 1 92 ? -7.974 9.544 -2.642 1.00 90.44 92 ARG A CA 1
ATOM 706 C C . ARG A 1 92 ? -7.328 9.028 -3.923 1.00 90.44 92 ARG A C 1
ATOM 708 O O . ARG A 1 92 ? -7.087 7.833 -4.021 1.00 90.44 92 ARG A O 1
ATOM 715 N N . ASP A 1 93 ? -6.960 9.910 -4.845 1.00 93.19 93 ASP A N 1
ATOM 716 C CA . ASP A 1 93 ? -6.319 9.518 -6.105 1.00 93.19 93 ASP A CA 1
ATOM 717 C C . ASP A 1 93 ? -4.967 8.824 -5.867 1.00 93.19 93 ASP A C 1
ATOM 719 O O . ASP A 1 93 ? -4.621 7.851 -6.550 1.00 93.19 93 ASP A O 1
ATOM 723 N N . ALA A 1 94 ? -4.204 9.287 -4.872 1.00 94.62 94 ALA A N 1
ATOM 724 C CA . ALA A 1 94 ? -2.961 8.651 -4.452 1.00 94.62 94 ALA A CA 1
ATOM 725 C C . ALA A 1 94 ? -3.217 7.266 -3.833 1.00 94.62 94 ALA A C 1
ATOM 727 O O . ALA A 1 94 ? -2.521 6.308 -4.173 1.00 94.62 94 ALA A O 1
ATOM 728 N N . GLN A 1 95 ? -4.242 7.138 -2.982 1.00 92.69 95 GLN A N 1
ATOM 729 C CA . GLN A 1 95 ? -4.666 5.858 -2.404 1.00 92.69 95 GLN A CA 1
ATOM 730 C C . GLN A 1 95 ? -5.104 4.858 -3.487 1.00 92.69 95 GLN A C 1
ATOM 732 O O . GLN A 1 95 ? -4.624 3.725 -3.489 1.00 92.69 95 GLN A O 1
ATOM 737 N N . ASP A 1 96 ? -5.922 5.286 -4.449 1.00 90.44 96 ASP A N 1
ATOM 738 C CA . ASP A 1 96 ? -6.400 4.455 -5.561 1.00 90.44 96 ASP A CA 1
ATOM 739 C C . ASP A 1 96 ? -5.258 4.045 -6.500 1.00 90.44 96 ASP A C 1
ATOM 741 O O . ASP A 1 96 ? -5.233 2.937 -7.041 1.00 90.44 96 ASP A O 1
ATOM 745 N N . SER A 1 97 ? -4.287 4.937 -6.713 1.00 93.81 97 SER A N 1
ATOM 746 C CA . SER A 1 97 ? -3.085 4.631 -7.495 1.00 93.81 97 SER A CA 1
ATOM 747 C C . SER A 1 97 ? -2.219 3.588 -6.797 1.00 93.81 97 SER A C 1
ATOM 749 O O . SER A 1 97 ? -1.760 2.645 -7.439 1.00 93.81 97 SER A O 1
ATOM 751 N N . LEU A 1 98 ? -2.039 3.720 -5.481 1.00 92.12 98 LEU A N 1
ATOM 752 C CA . LEU A 1 98 ? -1.284 2.762 -4.682 1.00 92.12 98 LEU A CA 1
ATOM 753 C C . LEU A 1 98 ? -1.994 1.399 -4.623 1.00 92.12 98 LEU A C 1
ATOM 755 O O . LEU A 1 98 ? -1.343 0.364 -4.748 1.00 92.12 98 LEU A O 1
ATOM 759 N N . GLN A 1 99 ? -3.328 1.393 -4.547 1.00 86.94 99 GLN A N 1
ATOM 760 C CA . GLN A 1 99 ? -4.132 0.177 -4.657 1.00 86.94 99 GLN A CA 1
ATOM 761 C C . GLN A 1 99 ? -3.969 -0.507 -6.021 1.00 86.94 99 GLN A C 1
ATOM 763 O O . GLN A 1 99 ? -3.778 -1.719 -6.067 1.00 86.94 99 GLN A O 1
ATOM 768 N N . ARG A 1 100 ? -3.963 0.254 -7.125 1.00 86.88 100 ARG A N 1
ATOM 769 C CA . ARG A 1 100 ? -3.729 -0.281 -8.480 1.00 86.88 100 ARG A CA 1
ATOM 770 C C . ARG A 1 100 ? -2.331 -0.869 -8.678 1.00 86.88 100 ARG A C 1
ATOM 772 O O . ARG A 1 100 ? -2.183 -1.775 -9.492 1.00 86.88 100 ARG A O 1
ATOM 779 N N . ILE A 1 101 ? -1.315 -0.373 -7.966 1.00 88.56 101 ILE A N 1
ATOM 780 C CA . ILE A 1 101 ? 0.014 -1.008 -7.955 1.00 88.56 101 ILE A CA 1
ATOM 781 C C . ILE A 1 101 ? -0.069 -2.407 -7.329 1.00 88.56 101 ILE A C 1
ATOM 783 O O . ILE A 1 101 ? 0.597 -3.331 -7.797 1.00 88.56 101 ILE A O 1
ATOM 787 N N . GLY A 1 102 ? -0.903 -2.579 -6.302 1.00 80.00 102 GLY A N 1
ATOM 788 C CA . GLY A 1 102 ? -1.171 -3.872 -5.684 1.00 80.00 102 GLY A CA 1
ATOM 789 C C . GLY A 1 102 ? -0.034 -4.340 -4.773 1.00 80.00 102 GLY A C 1
ATOM 790 O O . GLY A 1 102 ? 0.534 -3.566 -4.005 1.00 80.00 102 GLY A O 1
ATOM 791 N N . ARG A 1 103 ? 0.318 -5.629 -4.843 1.00 78.50 103 ARG A N 1
ATOM 792 C CA . ARG A 1 103 ? 1.265 -6.291 -3.919 1.00 78.50 103 ARG A CA 1
ATOM 793 C C . ARG A 1 103 ? 2.610 -5.576 -3.689 1.00 78.50 103 ARG A C 1
ATOM 795 O O . ARG A 1 103 ? 3.031 -5.538 -2.533 1.00 78.50 103 ARG A O 1
ATOM 802 N N . PRO A 1 104 ? 3.280 -4.978 -4.696 1.00 85.62 104 PRO A N 1
ATOM 803 C CA . PRO A 1 104 ? 4.516 -4.219 -4.479 1.00 85.62 104 PRO A CA 1
ATOM 804 C C . PRO A 1 104 ? 4.378 -3.057 -3.483 1.00 85.62 104 PRO A C 1
ATOM 806 O O . PRO A 1 104 ? 5.373 -2.623 -2.910 1.00 85.62 104 PRO A O 1
ATOM 809 N N . ALA A 1 105 ? 3.157 -2.570 -3.244 1.00 85.62 105 ALA A N 1
ATOM 810 C CA . ALA A 1 105 ? 2.887 -1.487 -2.310 1.00 85.62 105 ALA A CA 1
ATOM 811 C C . ALA A 1 105 ? 2.719 -1.916 -0.848 1.00 85.62 105 ALA A C 1
ATOM 813 O O . ALA A 1 105 ? 2.776 -1.065 0.039 1.00 85.62 105 ALA A O 1
ATOM 814 N N . VAL A 1 106 ? 2.558 -3.213 -0.569 1.00 78.69 106 VAL A N 1
ATOM 815 C CA . VAL A 1 106 ? 2.289 -3.705 0.791 1.00 78.69 106 VAL A CA 1
ATOM 816 C C . VAL A 1 106 ? 3.452 -3.408 1.732 1.00 78.69 106 VAL A C 1
ATOM 818 O O . VAL A 1 106 ? 3.247 -2.815 2.789 1.00 78.69 106 VAL A O 1
ATOM 821 N N . THR A 1 107 ? 4.676 -3.785 1.353 1.00 78.31 107 THR A N 1
ATOM 822 C CA . THR A 1 107 ? 5.868 -3.580 2.186 1.00 78.31 107 THR A CA 1
ATOM 823 C C . THR A 1 107 ? 6.106 -2.105 2.523 1.00 78.31 107 THR A C 1
ATOM 825 O O . THR A 1 107 ? 6.154 -1.797 3.714 1.00 78.31 107 THR A O 1
ATOM 828 N N . PRO A 1 108 ? 6.206 -1.171 1.552 1.00 84.94 108 PRO A N 1
ATOM 829 C CA . PRO A 1 108 ? 6.436 0.233 1.884 1.00 84.94 108 PRO A CA 1
ATOM 830 C C . PRO A 1 108 ? 5.284 0.842 2.696 1.00 84.94 108 PRO A C 1
ATOM 832 O O . PRO A 1 108 ? 5.543 1.570 3.655 1.00 84.94 108 PRO A O 1
ATOM 835 N N . ALA A 1 109 ? 4.024 0.501 2.394 1.00 84.25 109 ALA A N 1
ATOM 836 C CA . ALA A 1 109 ? 2.879 1.006 3.152 1.00 84.25 109 ALA A CA 1
ATOM 837 C C . ALA A 1 109 ? 2.872 0.498 4.602 1.00 84.25 109 ALA A C 1
ATOM 839 O O . ALA A 1 109 ? 2.640 1.283 5.523 1.00 84.25 109 ALA A O 1
ATOM 840 N N . LEU A 1 110 ? 3.177 -0.786 4.827 1.00 75.12 110 LEU A N 1
ATOM 841 C CA . LEU A 1 110 ? 3.250 -1.375 6.164 1.00 75.12 110 LEU A CA 1
ATOM 842 C C . LEU A 1 110 ? 4.413 -0.794 6.975 1.00 75.12 110 LEU A C 1
ATOM 844 O O . LEU A 1 110 ? 4.208 -0.364 8.111 1.00 75.12 110 LEU A O 1
ATOM 848 N N . SER A 1 111 ? 5.612 -0.714 6.387 1.00 79.12 111 SER A N 1
ATOM 849 C CA . SER A 1 111 ? 6.775 -0.110 7.046 1.00 79.12 111 SER A CA 1
ATOM 850 C C . SER A 1 111 ? 6.500 1.341 7.439 1.00 79.12 111 SER A C 1
ATOM 852 O O . SER A 1 111 ? 6.805 1.754 8.560 1.00 79.12 111 SER A O 1
ATOM 854 N N . ARG A 1 112 ? 5.861 2.121 6.556 1.00 84.94 112 ARG A N 1
ATOM 855 C CA . ARG A 1 112 ? 5.523 3.515 6.853 1.00 84.94 112 ARG A CA 1
ATOM 856 C C . ARG A 1 112 ? 4.422 3.643 7.902 1.00 84.94 112 ARG A C 1
ATOM 858 O O . ARG A 1 112 ? 4.511 4.535 8.745 1.00 84.94 112 ARG A O 1
ATOM 865 N N . LEU A 1 113 ? 3.425 2.757 7.892 1.00 80.00 113 LEU A N 1
ATOM 866 C CA . LEU A 1 113 ? 2.363 2.702 8.900 1.00 80.00 113 LEU A CA 1
ATOM 867 C C . LEU A 1 113 ? 2.939 2.441 10.296 1.00 80.00 113 LEU A C 1
ATOM 869 O O . LEU A 1 113 ? 2.549 3.112 11.252 1.00 80.00 113 LEU A O 1
ATOM 873 N N . GLN A 1 114 ? 3.891 1.511 10.409 1.00 73.31 114 GLN A N 1
ATOM 874 C CA . GLN A 1 114 ? 4.573 1.194 11.666 1.00 73.31 114 GLN A CA 1
ATOM 875 C C . GLN A 1 114 ? 5.439 2.359 12.161 1.00 73.31 114 GLN A C 1
ATOM 877 O O . GLN A 1 114 ? 5.411 2.673 13.348 1.00 73.31 114 GLN A O 1
ATOM 882 N N . ALA A 1 115 ? 6.158 3.025 11.254 1.00 81.25 115 ALA A N 1
ATOM 883 C CA . ALA A 1 115 ? 7.059 4.128 11.585 1.00 81.25 115 ALA A CA 1
ATOM 884 C C . ALA A 1 115 ? 6.357 5.481 11.816 1.00 81.25 115 ALA A C 1
ATOM 886 O O . ALA A 1 115 ? 6.984 6.416 12.313 1.00 81.25 115 ALA A O 1
ATOM 887 N N . SER A 1 116 ? 5.090 5.642 11.415 1.00 79.00 116 SER A N 1
ATOM 888 C CA . SER A 1 116 ? 4.410 6.941 11.477 1.00 79.00 116 SER A CA 1
ATOM 889 C C . SER A 1 116 ? 3.829 7.238 12.869 1.00 79.00 116 SER A C 1
ATOM 891 O O . SER A 1 116 ? 2.941 6.507 13.330 1.00 79.00 116 SER A O 1
ATOM 893 N N . PRO A 1 117 ? 4.228 8.348 13.525 1.00 81.25 117 PRO A N 1
ATOM 894 C CA . PRO A 1 117 ? 3.634 8.779 14.789 1.00 81.25 117 PRO A CA 1
ATOM 895 C C . PRO A 1 117 ? 2.269 9.465 14.605 1.00 81.25 117 PRO A C 1
ATOM 897 O O . PRO A 1 117 ? 1.497 9.535 15.561 1.00 81.25 117 PRO A O 1
ATOM 900 N N . ASP A 1 118 ? 1.927 9.893 13.388 1.00 85.44 118 ASP A N 1
ATOM 901 C CA . ASP A 1 118 ? 0.689 10.615 13.092 1.00 85.44 118 ASP A CA 1
ATOM 902 C C . ASP A 1 118 ? -0.504 9.673 12.838 1.00 85.44 118 ASP A C 1
ATOM 904 O O . ASP A 1 118 ? -0.419 8.721 12.055 1.00 85.44 118 ASP A O 1
ATOM 908 N N . SER A 1 119 ? -1.633 9.932 13.506 1.00 76.06 119 SER A N 1
ATOM 909 C CA . SER A 1 119 ? -2.834 9.091 13.433 1.00 76.06 119 SER A CA 1
ATOM 910 C C . SER A 1 119 ? -3.549 9.160 12.081 1.00 76.06 119 SER A C 1
ATOM 912 O O . SER A 1 119 ? -4.052 8.127 11.629 1.00 76.06 119 SER A O 1
ATOM 914 N N . ASN A 1 120 ? -3.565 10.317 11.413 1.00 82.81 120 ASN A N 1
ATOM 915 C CA . ASN A 1 120 ? -4.196 10.477 10.101 1.00 82.81 120 ASN A CA 1
ATOM 916 C C . ASN A 1 120 ? -3.399 9.740 9.025 1.00 82.81 120 ASN A C 1
ATOM 918 O O . ASN A 1 120 ? -3.978 9.009 8.219 1.00 82.81 120 ASN A O 1
ATOM 922 N N . ALA A 1 121 ? -2.071 9.857 9.059 1.00 86.94 121 ALA A N 1
ATOM 923 C CA . ALA A 1 121 ? -1.172 9.101 8.194 1.00 86.94 121 ALA A CA 1
ATOM 924 C C . ALA A 1 121 ? -1.365 7.587 8.358 1.00 86.94 121 ALA A C 1
ATOM 926 O O . ALA A 1 121 ? -1.517 6.868 7.368 1.00 86.94 121 ALA A O 1
ATOM 927 N N . ARG A 1 122 ? -1.422 7.095 9.605 1.00 79.94 122 ARG A N 1
ATOM 928 C CA . ARG A 1 122 ? -1.680 5.671 9.875 1.00 79.94 122 ARG A CA 1
ATOM 929 C C . ARG A 1 122 ? -3.028 5.215 9.319 1.00 79.94 122 ARG A C 1
ATOM 931 O O . ARG A 1 122 ? -3.088 4.168 8.682 1.00 79.94 122 ARG A O 1
ATOM 938 N N . LEU A 1 123 ? -4.091 5.997 9.520 1.00 78.25 123 LEU A N 1
ATOM 939 C CA . LEU A 1 123 ? -5.422 5.675 9.000 1.00 78.25 123 LEU A CA 1
ATOM 940 C C . LEU A 1 123 ? -5.444 5.631 7.465 1.00 78.25 123 LEU A C 1
ATOM 942 O O . LEU A 1 123 ? -6.038 4.723 6.882 1.00 78.25 123 LEU A O 1
ATOM 946 N N . ALA A 1 124 ? -4.794 6.591 6.806 1.00 86.19 124 ALA A N 1
ATOM 947 C CA . ALA A 1 124 ? -4.734 6.647 5.351 1.00 86.19 124 ALA A CA 1
ATOM 948 C C . ALA A 1 124 ? -4.009 5.429 4.756 1.00 86.19 124 ALA A C 1
ATOM 950 O O . ALA A 1 124 ? -4.497 4.850 3.785 1.00 86.19 124 ALA A O 1
ATOM 951 N N . LEU A 1 125 ? -2.898 5.005 5.364 1.00 85.56 125 LEU A N 1
ATOM 952 C CA . LEU A 1 125 ? -2.152 3.816 4.942 1.00 85.56 125 LEU A CA 1
ATOM 953 C C . LEU A 1 125 ? -2.907 2.514 5.241 1.00 85.56 125 LEU A C 1
ATOM 955 O O . LEU A 1 125 ? -2.926 1.617 4.402 1.00 85.56 125 LEU A O 1
ATOM 959 N N . ALA A 1 126 ? -3.587 2.422 6.389 1.00 77.50 126 ALA A N 1
ATOM 960 C CA . ALA A 1 126 ? -4.401 1.257 6.737 1.00 77.50 126 ALA A CA 1
ATOM 961 C C . ALA A 1 126 ? -5.522 1.019 5.712 1.00 77.50 126 ALA A C 1
ATOM 963 O O . ALA A 1 126 ? -5.723 -0.109 5.266 1.00 77.50 126 ALA A O 1
ATOM 964 N N . ARG A 1 127 ? -6.207 2.087 5.275 1.00 78.38 127 ARG A N 1
ATOM 965 C CA . ARG A 1 127 ? -7.236 2.006 4.223 1.00 78.38 127 ARG A CA 1
ATOM 966 C C . ARG A 1 127 ? -6.687 1.457 2.912 1.00 78.38 127 ARG A C 1
ATOM 968 O O . ARG A 1 127 ? -7.344 0.638 2.278 1.00 78.38 127 ARG A O 1
ATOM 975 N N . VAL A 1 128 ? -5.483 1.874 2.527 1.00 84.19 128 VAL A N 1
ATOM 976 C CA . VAL A 1 128 ? -4.847 1.369 1.306 1.00 84.19 128 VAL A CA 1
ATOM 977 C C . VAL A 1 128 ? -4.474 -0.099 1.437 1.00 84.19 128 VAL A C 1
ATOM 979 O O . VAL A 1 128 ? -4.740 -0.862 0.518 1.00 84.19 128 VAL A O 1
ATOM 982 N N . LEU A 1 129 ? -3.917 -0.523 2.573 1.00 77.12 129 LEU A N 1
ATOM 983 C CA . LEU A 1 129 ? -3.594 -1.934 2.808 1.00 77.12 129 LEU A CA 1
ATOM 984 C C . LEU A 1 129 ? -4.844 -2.825 2.747 1.00 77.12 129 LEU A C 1
ATOM 986 O O . LEU A 1 129 ? -4.798 -3.899 2.152 1.00 77.12 129 LEU A O 1
ATOM 990 N N . VAL A 1 130 ? -5.975 -2.356 3.285 1.00 73.75 130 VAL A N 1
ATOM 991 C CA . VAL A 1 130 ? -7.275 -3.030 3.130 1.00 73.75 130 VAL A CA 1
ATOM 992 C C . VAL A 1 130 ? -7.692 -3.100 1.657 1.00 73.75 130 VAL A C 1
ATOM 994 O O . VAL A 1 130 ? -8.191 -4.133 1.224 1.00 73.75 130 VAL A O 1
ATOM 997 N N . GLY A 1 131 ? -7.488 -2.030 0.884 1.00 75.62 131 GLY A N 1
ATOM 998 C CA . GLY A 1 131 ? -7.804 -1.989 -0.546 1.00 75.62 131 GLY A CA 1
ATOM 999 C C . GLY A 1 131 ? -6.934 -2.927 -1.390 1.00 75.62 131 GLY A C 1
ATOM 1000 O O . GLY A 1 131 ? -7.468 -3.713 -2.163 1.00 75.62 131 GLY A O 1
ATOM 1001 N N . ILE A 1 132 ? -5.608 -2.881 -1.214 1.00 76.69 132 ILE A N 1
ATOM 1002 C CA . ILE A 1 132 ? -4.634 -3.718 -1.940 1.00 76.69 132 ILE A CA 1
ATOM 1003 C C . ILE A 1 132 ? -4.908 -5.198 -1.701 1.00 76.69 132 ILE A C 1
ATOM 1005 O O . ILE A 1 132 ? -4.898 -5.999 -2.629 1.00 76.69 132 ILE A O 1
ATOM 1009 N N . CYS A 1 133 ? -5.117 -5.562 -0.441 1.00 70.31 133 CYS A N 1
ATOM 1010 C CA . CYS A 1 133 ? -5.230 -6.956 -0.054 1.00 70.31 133 CYS A CA 1
ATOM 1011 C C . CYS A 1 133 ? -6.683 -7.457 -0.065 1.00 70.31 133 CYS A C 1
ATOM 1013 O O . CYS A 1 133 ? -6.918 -8.647 0.126 1.00 70.31 133 CYS A O 1
ATOM 1015 N N . GLY A 1 134 ? -7.663 -6.575 -0.282 1.00 66.75 134 GLY A N 1
ATOM 1016 C CA . GLY A 1 134 ? -9.082 -6.928 -0.314 1.00 66.75 134 GLY A CA 1
ATOM 1017 C C . GLY A 1 134 ? -9.413 -7.973 -1.382 1.00 66.75 134 GLY A C 1
ATOM 1018 O O . GLY A 1 134 ? -10.263 -8.829 -1.143 1.00 66.75 134 GLY A O 1
ATOM 1019 N N . ASP A 1 135 ? -8.693 -7.960 -2.505 1.00 62.53 135 ASP A N 1
ATOM 1020 C CA . ASP A 1 135 ? -8.840 -8.957 -3.571 1.00 62.53 135 ASP A CA 1
ATOM 1021 C C . ASP A 1 135 ? -8.276 -10.332 -3.156 1.00 62.53 135 ASP A C 1
ATOM 1023 O O . ASP A 1 135 ? -8.863 -11.367 -3.471 1.00 62.53 135 ASP A O 1
ATOM 1027 N N . ASP A 1 136 ? -7.213 -10.369 -2.341 1.00 63.75 136 ASP A N 1
ATOM 1028 C CA . ASP A 1 136 ? -6.639 -11.616 -1.801 1.00 63.75 136 ASP A CA 1
ATOM 1029 C C . ASP A 1 136 ? -7.582 -12.318 -0.802 1.00 63.75 136 ASP A C 1
ATOM 1031 O O . ASP A 1 136 ? -7.448 -13.518 -0.534 1.00 63.75 136 ASP A O 1
ATOM 1035 N N . CYS A 1 137 ? -8.555 -11.584 -0.254 1.00 63.38 137 CYS A N 1
ATOM 1036 C CA . CYS A 1 137 ? -9.576 -12.124 0.639 1.00 63.38 137 CYS A CA 1
ATOM 1037 C C . CYS A 1 137 ? -10.562 -13.040 -0.083 1.00 63.38 137 CYS A C 1
ATOM 1039 O O . CYS A 1 137 ? -11.019 -14.019 0.509 1.00 63.38 137 CYS A O 1
ATOM 1041 N N . ALA A 1 138 ? -10.864 -12.755 -1.354 1.00 62.03 138 ALA A N 1
ATOM 1042 C CA . ALA A 1 138 ? -11.713 -13.614 -2.176 1.00 62.03 138 ALA A CA 1
ATOM 1043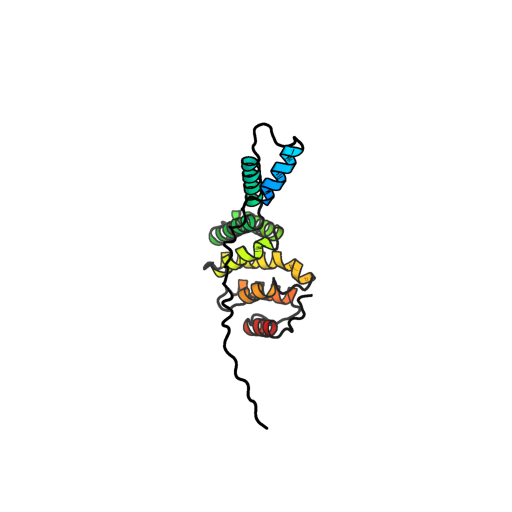 C C . ALA A 1 138 ? -11.053 -14.984 -2.410 1.00 62.03 138 ALA A C 1
ATOM 1045 O O . ALA A 1 138 ? -11.712 -16.018 -2.306 1.00 62.03 138 ALA A O 1
ATOM 1046 N N . ASP A 1 139 ? -9.734 -14.985 -2.606 1.00 62.16 139 ASP A N 1
ATOM 1047 C CA . ASP A 1 139 ? -8.922 -16.186 -2.829 1.00 62.16 139 ASP A CA 1
ATOM 1048 C C . ASP A 1 139 ? -8.468 -16.876 -1.527 1.00 62.16 139 ASP A C 1
ATOM 1050 O O . ASP A 1 139 ? -7.712 -17.847 -1.571 1.00 62.16 139 ASP A O 1
ATOM 1054 N N . ARG A 1 140 ? -8.895 -16.383 -0.351 1.00 62.38 140 ARG A N 1
ATOM 1055 C CA . ARG A 1 140 ? -8.489 -16.867 0.987 1.00 62.38 140 ARG A CA 1
ATOM 1056 C C . ARG A 1 140 ? -6.969 -16.930 1.210 1.00 62.38 140 ARG A C 1
ATOM 1058 O O . ARG A 1 140 ? -6.500 -17.667 2.080 1.00 62.38 140 ARG A O 1
ATOM 1065 N N . LYS A 1 141 ? -6.180 -16.129 0.489 1.00 69.62 141 LYS A N 1
ATOM 1066 C CA . LYS A 1 141 ? -4.722 -16.036 0.675 1.00 69.62 141 LYS A CA 1
ATOM 1067 C C . LYS A 1 141 ? -4.410 -15.086 1.825 1.00 69.62 141 LYS A C 1
ATOM 1069 O O . LYS A 1 141 ? -4.039 -13.929 1.642 1.00 69.62 141 LYS A O 1
ATOM 1074 N N . LEU A 1 142 ? -4.587 -15.596 3.041 1.00 71.56 142 LEU A N 1
ATOM 1075 C CA . LEU A 1 142 ? -4.570 -14.787 4.260 1.00 71.56 142 LEU A CA 1
ATOM 1076 C C . LEU A 1 142 ? -3.168 -14.359 4.724 1.00 71.56 142 LEU A C 1
ATOM 1078 O O . LEU A 1 142 ? -3.054 -13.436 5.530 1.00 71.56 142 LEU A O 1
ATOM 1082 N N . ASP A 1 143 ? -2.116 -14.991 4.201 1.00 69.31 143 ASP A N 1
ATOM 1083 C CA . ASP A 1 143 ? -0.726 -14.818 4.649 1.00 69.31 143 ASP A CA 1
ATOM 1084 C C . ASP A 1 143 ? -0.190 -13.395 4.443 1.00 69.31 143 ASP A C 1
ATOM 1086 O O . ASP A 1 143 ? 0.675 -12.941 5.188 1.00 69.31 143 ASP A O 1
ATOM 1090 N N . CYS A 1 144 ? -0.719 -12.670 3.455 1.00 67.19 144 CYS A N 1
ATOM 1091 C CA . CYS A 1 144 ? -0.338 -11.281 3.205 1.00 67.19 144 CYS A CA 1
ATOM 1092 C C . CYS A 1 144 ? -1.194 -10.296 4.012 1.00 67.19 144 CYS A C 1
ATOM 1094 O O . CYS A 1 144 ? -0.669 -9.327 4.560 1.00 67.19 144 CYS A O 1
ATOM 1096 N N . ILE A 1 145 ? -2.504 -10.544 4.104 1.00 72.12 145 ILE A N 1
ATOM 1097 C CA . ILE A 1 145 ? -3.435 -9.556 4.646 1.00 72.12 145 ILE A CA 1
ATOM 1098 C C . ILE A 1 145 ? -3.576 -9.621 6.163 1.00 72.12 145 ILE A C 1
ATOM 1100 O O . ILE A 1 145 ? -3.589 -8.583 6.824 1.00 72.12 145 ILE A O 1
ATOM 1104 N N . VAL A 1 146 ? -3.677 -10.818 6.739 1.00 77.50 146 VAL A N 1
ATOM 1105 C CA . VAL A 1 146 ? -4.024 -10.930 8.155 1.00 77.50 146 VAL A CA 1
ATOM 1106 C C . VAL A 1 146 ? -2.905 -10.414 9.059 1.00 77.50 146 VAL A C 1
ATOM 1108 O O . VAL A 1 146 ? -3.235 -9.648 9.957 1.00 77.50 146 VAL A O 1
ATOM 1111 N N . PRO A 1 147 ? -1.605 -10.687 8.831 1.00 74.19 147 PRO A N 1
ATOM 1112 C CA . PRO A 1 147 ? -0.550 -10.080 9.645 1.00 74.19 147 PRO A CA 1
ATOM 1113 C C . PRO A 1 147 ? -0.578 -8.542 9.637 1.00 74.19 147 PRO A C 1
ATOM 1115 O O . PRO A 1 147 ? -0.423 -7.921 10.687 1.00 74.19 147 PRO A O 1
ATOM 1118 N N . ALA A 1 148 ? -0.839 -7.925 8.479 1.00 69.81 148 ALA A N 1
ATOM 1119 C CA . ALA A 1 148 ? -0.937 -6.470 8.358 1.00 69.81 148 ALA A CA 1
ATOM 1120 C C . ALA A 1 148 ? -2.165 -5.907 9.094 1.00 69.81 148 ALA A C 1
ATOM 1122 O O . ALA A 1 148 ? -2.075 -4.876 9.760 1.00 69.81 148 ALA A O 1
ATOM 1123 N N . LEU A 1 149 ? -3.309 -6.591 9.015 1.00 77.19 149 LEU A N 1
ATOM 1124 C CA . LEU A 1 149 ? -4.510 -6.177 9.735 1.00 77.19 149 LEU A CA 1
ATOM 1125 C C . LEU A 1 149 ? -4.400 -6.426 11.247 1.00 77.19 149 LEU A C 1
ATOM 1127 O O . LEU A 1 149 ? -4.845 -5.593 12.027 1.00 77.19 149 LEU A O 1
ATOM 1131 N N . LEU A 1 150 ? -3.751 -7.508 11.687 1.00 79.69 150 LEU A N 1
ATOM 1132 C CA . LEU A 1 150 ? -3.478 -7.763 13.107 1.00 79.69 150 LEU A CA 1
ATOM 1133 C C . LEU A 1 150 ? -2.664 -6.631 13.739 1.00 79.69 150 LEU A C 1
ATOM 1135 O O . LEU A 1 150 ? -2.985 -6.191 14.840 1.00 79.69 150 LEU A O 1
ATOM 1139 N N . GLU A 1 151 ? -1.665 -6.107 13.029 1.00 72.56 151 GLU A N 1
ATOM 1140 C CA . GLU A 1 151 ? -0.908 -4.928 13.465 1.00 72.56 151 GLU A CA 1
ATOM 1141 C C . GLU A 1 151 ? -1.813 -3.691 13.626 1.00 72.56 151 GLU A C 1
ATOM 1143 O O . GLU A 1 151 ? -1.668 -2.903 14.565 1.00 72.56 151 GLU A O 1
ATOM 1148 N N . GLY A 1 152 ? -2.794 -3.548 12.730 1.00 70.00 152 GLY A N 1
ATOM 1149 C CA . GLY A 1 152 ? -3.812 -2.500 12.774 1.00 70.00 152 GLY A CA 1
ATOM 1150 C C . GLY A 1 152 ? -4.801 -2.628 13.938 1.00 70.00 152 GLY A C 1
ATOM 1151 O O . GLY A 1 152 ? -5.365 -1.617 14.352 1.00 70.00 152 GLY A O 1
ATOM 1152 N N . THR A 1 153 ? -4.979 -3.830 14.501 1.00 77.94 153 THR A N 1
ATOM 1153 C CA . THR A 1 153 ? -5.822 -4.047 15.692 1.00 77.94 153 THR A CA 1
ATOM 1154 C C . THR A 1 153 ? -5.139 -3.701 17.011 1.00 77.94 153 THR A C 1
ATOM 1156 O O . THR A 1 153 ? -5.824 -3.656 18.019 1.00 77.94 153 THR A O 1
ATOM 1159 N N . SER A 1 154 ? -3.825 -3.444 17.044 1.00 76.06 154 SER A N 1
ATOM 1160 C CA . SER A 1 154 ? -3.107 -3.197 18.307 1.00 76.06 154 SER A CA 1
ATOM 1161 C C . SER A 1 154 ? -3.723 -2.060 19.142 1.00 76.06 154 SER A C 1
ATOM 1163 O O . SER A 1 154 ? -4.195 -1.060 18.599 1.00 76.06 154 SER A O 1
ATOM 1165 N N . ASP A 1 155 ? -3.681 -2.192 20.471 1.00 77.06 155 ASP A N 1
ATOM 1166 C CA . ASP A 1 155 ? -4.234 -1.207 21.411 1.00 77.06 155 ASP A CA 1
ATOM 1167 C C . ASP A 1 155 ? -3.534 0.158 21.334 1.00 77.06 155 ASP A C 1
ATOM 1169 O O . ASP A 1 155 ? -4.149 1.182 21.618 1.00 77.06 155 ASP A O 1
ATOM 1173 N N . ASP A 1 156 ? -2.292 0.189 20.843 1.00 74.94 156 ASP A N 1
ATOM 1174 C CA . ASP A 1 156 ? -1.529 1.419 20.589 1.00 74.94 156 ASP A CA 1
ATOM 1175 C C . ASP A 1 156 ? -2.016 2.184 19.338 1.00 74.94 156 ASP A C 1
ATOM 1177 O O . ASP A 1 156 ? -1.460 3.222 18.955 1.00 74.94 156 ASP A O 1
ATOM 1181 N N . ARG A 1 157 ? -3.032 1.664 18.637 1.00 67.81 157 ARG A N 1
ATOM 1182 C CA . ARG A 1 157 ? -3.598 2.272 17.429 1.00 67.81 157 ARG A CA 1
ATOM 1183 C C . ARG A 1 157 ? -4.859 3.082 17.756 1.00 67.81 157 ARG A C 1
ATOM 1185 O O . ARG A 1 157 ? -5.621 2.717 18.648 1.00 67.81 157 ARG A O 1
ATOM 1192 N N . PRO A 1 158 ? -5.134 4.166 17.001 1.00 68.06 158 PRO A N 1
ATOM 1193 C CA . PRO A 1 158 ? -6.383 4.913 17.141 1.00 68.06 158 PRO A CA 1
ATOM 1194 C C . PRO A 1 158 ? -7.619 4.006 16.982 1.00 68.06 158 PRO A C 1
ATOM 1196 O O . PRO A 1 158 ? -7.583 3.101 16.138 1.00 68.06 158 PRO A O 1
ATOM 1199 N N . PRO A 1 159 ? -8.731 4.263 17.701 1.00 71.75 159 PRO A N 1
ATOM 1200 C CA . PRO A 1 159 ? -9.951 3.454 17.613 1.00 71.75 159 PRO A CA 1
ATOM 1201 C C . PRO A 1 159 ? -10.480 3.273 16.182 1.00 71.75 159 PRO A C 1
ATOM 1203 O O . PRO A 1 159 ? -11.013 2.224 15.832 1.00 71.75 159 PRO A O 1
ATOM 1206 N N . GLU A 1 160 ? -10.325 4.279 15.322 1.00 65.25 160 GLU A N 1
ATOM 1207 C CA . GLU A 1 160 ? -10.703 4.224 13.908 1.00 65.25 160 GLU A CA 1
ATOM 1208 C C . GLU A 1 160 ? -9.860 3.212 13.134 1.00 65.25 160 GLU A C 1
ATOM 1210 O O . GLU A 1 160 ? -10.407 2.417 12.377 1.00 65.25 160 GLU A O 1
ATOM 1215 N N . ALA A 1 161 ? -8.541 3.215 13.343 1.00 67.62 161 ALA A N 1
ATOM 1216 C CA . ALA A 1 161 ? -7.634 2.285 12.680 1.00 67.62 161 ALA A CA 1
ATOM 1217 C C . ALA A 1 161 ? -7.918 0.841 13.113 1.00 67.62 161 ALA A C 1
ATOM 1219 O O . ALA A 1 161 ? -7.973 -0.046 12.263 1.00 67.62 161 ALA A O 1
ATOM 1220 N N . ARG A 1 162 ? -8.201 0.632 14.405 1.00 75.88 162 ARG A N 1
ATOM 1221 C CA . ARG A 1 162 ? -8.622 -0.668 14.944 1.00 75.88 162 ARG A CA 1
ATOM 1222 C C . ARG A 1 162 ? -9.910 -1.171 14.302 1.00 75.88 162 ARG A C 1
ATOM 1224 O O . ARG A 1 162 ? -9.959 -2.317 13.875 1.00 75.88 162 ARG A O 1
ATOM 1231 N N . ARG A 1 163 ? -10.926 -0.309 14.172 1.00 75.62 163 ARG A N 1
ATOM 1232 C CA . ARG A 1 163 ? -12.208 -0.650 13.525 1.00 75.62 163 ARG A CA 1
ATOM 1233 C C . ARG A 1 163 ? -12.062 -0.980 12.042 1.00 75.62 163 ARG A C 1
ATOM 1235 O O . ARG A 1 163 ? -12.768 -1.844 11.533 1.00 75.62 163 ARG A O 1
ATOM 1242 N N . GLU A 1 164 ? -11.188 -0.284 11.318 1.00 71.25 164 GLU A N 1
ATOM 1243 C CA . GLU A 1 164 ? -10.916 -0.616 9.912 1.00 71.25 164 GLU A CA 1
ATOM 1244 C C . GLU A 1 164 ? -10.153 -1.938 9.783 1.00 71.25 164 GLU A C 1
ATOM 1246 O O . GLU A 1 164 ? -10.483 -2.761 8.929 1.00 71.25 164 GLU A O 1
ATOM 1251 N N . ALA A 1 165 ? -9.181 -2.173 10.665 1.00 74.50 165 ALA A N 1
ATOM 1252 C CA . ALA A 1 165 ? -8.435 -3.420 10.719 1.00 74.50 165 ALA A CA 1
ATOM 1253 C C . ALA A 1 165 ? -9.335 -4.617 11.060 1.00 74.50 165 ALA A C 1
ATOM 1255 O O . ALA A 1 165 ? -9.307 -5.618 10.348 1.00 74.50 165 ALA A O 1
ATOM 1256 N N . GLU A 1 166 ? -10.194 -4.484 12.074 1.00 82.88 166 GLU A N 1
ATOM 1257 C CA . GLU A 1 166 ? -11.244 -5.451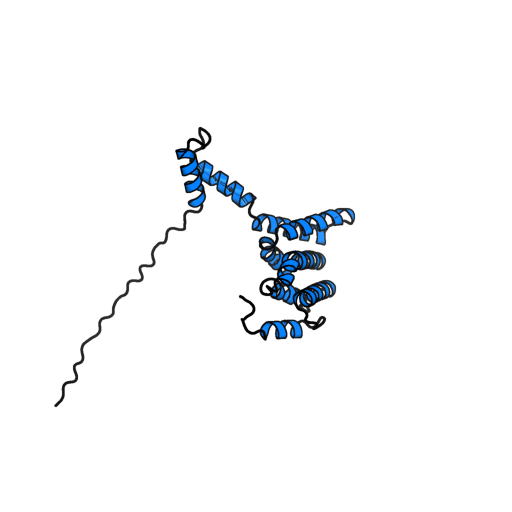 12.404 1.00 82.88 166 GLU A CA 1
ATOM 1258 C C . GLU A 1 166 ? -12.144 -5.705 11.196 1.00 82.88 166 GLU A C 1
ATOM 1260 O O . GLU A 1 166 ? -12.349 -6.853 10.818 1.00 82.88 166 GLU A O 1
ATOM 1265 N N . ARG A 1 167 ? -12.675 -4.657 10.553 1.00 77.88 167 ARG A N 1
ATOM 1266 C CA . ARG A 1 167 ? -13.541 -4.831 9.379 1.00 77.88 167 ARG A CA 1
ATOM 1267 C C . ARG A 1 167 ? -12.844 -5.594 8.260 1.00 77.88 167 ARG A C 1
ATOM 1269 O O . ARG A 1 167 ? -13.475 -6.442 7.628 1.00 77.88 167 ARG A O 1
ATOM 1276 N N . GLY A 1 168 ? -11.559 -5.325 8.038 1.00 76.19 168 GLY A N 1
ATOM 1277 C CA . GLY A 1 168 ? -10.725 -6.109 7.134 1.00 76.19 168 GLY A CA 1
ATOM 1278 C C . GLY A 1 168 ? -10.632 -7.571 7.572 1.00 76.19 168 GLY A C 1
ATOM 1279 O O . GLY A 1 168 ? -10.886 -8.469 6.772 1.00 76.19 168 GLY A O 1
ATOM 1280 N N . LEU A 1 169 ? -10.336 -7.822 8.850 1.00 80.50 169 LEU A N 1
ATOM 1281 C CA . LEU A 1 169 ? -10.174 -9.172 9.392 1.00 80.50 169 LEU A CA 1
ATOM 1282 C C . LEU A 1 169 ? -11.470 -9.966 9.328 1.00 80.50 169 LEU A C 1
ATOM 1284 O O . LEU A 1 169 ? -11.434 -11.132 8.960 1.00 80.50 169 LEU A O 1
ATOM 1288 N N . THR A 1 170 ? -12.608 -9.341 9.604 1.00 82.38 170 THR A N 1
ATOM 1289 C CA . THR A 1 170 ? -13.930 -9.955 9.488 1.00 82.38 170 THR A CA 1
ATOM 1290 C C . THR A 1 170 ? -14.264 -10.263 8.034 1.00 82.38 170 THR A C 1
ATOM 1292 O O . THR A 1 170 ? -14.675 -11.379 7.715 1.00 82.38 170 THR A O 1
ATOM 1295 N N . ARG A 1 171 ? -14.034 -9.311 7.119 1.00 76.56 171 ARG A N 1
ATOM 1296 C CA . ARG A 1 171 ? -14.322 -9.487 5.686 1.00 76.56 171 ARG A CA 1
ATOM 1297 C C . ARG A 1 171 ? -13.517 -10.629 5.068 1.00 76.56 171 ARG A C 1
ATOM 1299 O O . ARG A 1 171 ? -14.065 -11.408 4.299 1.00 76.56 171 ARG A O 1
ATOM 1306 N N . CYS A 1 172 ? -12.234 -10.718 5.391 1.00 74.44 172 CYS A N 1
ATOM 1307 C CA . CYS A 1 172 ? -11.331 -11.733 4.837 1.00 74.44 172 CYS A CA 1
ATOM 1308 C C . CYS A 1 172 ? -11.407 -13.054 5.601 1.00 74.44 172 CYS A C 1
ATOM 1310 O O . CYS A 1 172 ? -11.095 -14.126 5.092 1.00 74.44 172 CYS A O 1
ATOM 1312 N N . THR A 1 173 ? -11.826 -12.913 6.848 1.00 79.00 173 THR A N 1
ATOM 1313 C CA . THR A 1 173 ? -11.992 -13.885 7.909 1.00 79.00 173 THR A CA 1
ATOM 1314 C C . THR A 1 173 ? -13.117 -14.884 7.761 1.00 79.00 173 THR A C 1
ATOM 1316 O O . THR A 1 173 ? -12.977 -16.095 7.898 1.00 79.00 173 THR A O 1
ATOM 1319 N N . GLY A 1 174 ? -14.298 -14.276 7.629 1.00 80.19 174 GLY A N 1
ATOM 1320 C CA . GLY A 1 174 ? -15.541 -14.788 8.199 1.00 80.19 174 GLY A CA 1
ATOM 1321 C C . GLY A 1 174 ? -15.635 -14.655 9.729 1.00 80.19 174 GLY A C 1
ATOM 1322 O O . GLY A 1 174 ? -16.742 -14.664 10.260 1.00 80.19 174 GLY A O 1
ATOM 1323 N N . GLU A 1 175 ? -14.512 -14.514 10.436 1.00 85.81 175 GLU A N 1
ATOM 1324 C CA . GLU A 1 175 ? -14.457 -14.493 11.901 1.00 85.81 175 GLU A CA 1
ATOM 1325 C C . GLU A 1 175 ? -14.865 -13.143 12.495 1.00 85.81 175 GLU A C 1
ATOM 1327 O O . GLU A 1 175 ? -14.698 -12.102 11.867 1.00 85.81 175 GLU A O 1
ATOM 1332 N N . GLN A 1 176 ? -15.369 -13.148 13.729 1.00 86.88 176 GLN A N 1
ATOM 1333 C CA . GLN A 1 176 ? -15.791 -11.939 14.440 1.00 86.88 176 GLN A CA 1
ATOM 1334 C C . GLN A 1 176 ? -15.303 -11.989 15.888 1.00 86.88 176 GLN A C 1
ATOM 1336 O O . GLN A 1 176 ? -15.941 -12.593 16.748 1.00 86.88 176 GLN A O 1
ATOM 1341 N N . PHE A 1 177 ? -14.176 -11.332 16.159 1.00 85.88 177 PHE A N 1
ATOM 1342 C CA . PHE A 1 177 ? -13.647 -11.160 17.519 1.00 85.88 177 PHE A CA 1
ATOM 1343 C C . PHE A 1 177 ? -13.779 -9.719 18.032 1.00 85.88 177 PHE A C 1
ATOM 1345 O O . PHE A 1 177 ? -13.303 -9.402 19.119 1.00 85.88 177 PHE A O 1
ATOM 1352 N N . GLY A 1 178 ? -14.439 -8.848 17.260 1.00 77.81 178 GLY A N 1
ATOM 1353 C CA . GLY A 1 178 ? -14.572 -7.433 17.584 1.00 77.81 178 GLY A CA 1
ATOM 1354 C C . GLY A 1 178 ? -13.216 -6.734 17.610 1.00 77.81 178 GLY A C 1
ATOM 1355 O O . GLY A 1 178 ? -12.309 -7.057 16.838 1.00 77.81 178 GLY A O 1
ATOM 1356 N N . ASP A 1 179 ? -13.062 -5.795 18.533 1.00 71.25 179 ASP A N 1
ATOM 1357 C CA . ASP A 1 179 ? -11.839 -5.028 18.716 1.00 71.25 179 ASP A CA 1
ATOM 1358 C C . ASP A 1 179 ? -10.823 -5.689 19.660 1.00 71.25 179 ASP A C 1
ATOM 1360 O O . ASP A 1 179 ? -9.864 -5.020 20.030 1.00 71.25 179 ASP A O 1
ATOM 1364 N N . ASP A 1 180 ? -10.997 -6.974 20.016 1.00 85.56 180 ASP A N 1
ATOM 1365 C CA . ASP A 1 180 ? -10.056 -7.739 20.845 1.00 85.56 180 ASP A CA 1
ATOM 1366 C C . ASP A 1 180 ? -8.825 -8.174 20.022 1.00 85.56 180 ASP A C 1
ATOM 1368 O O . ASP A 1 180 ? -8.867 -9.175 19.289 1.00 85.56 180 ASP A O 1
ATOM 1372 N N . PRO A 1 181 ? -7.675 -7.491 20.166 1.00 81.88 181 PRO A N 1
ATOM 1373 C CA . PRO A 1 181 ? -6.492 -7.778 19.361 1.00 81.88 181 PRO A CA 1
ATOM 1374 C C . PRO A 1 181 ? -5.850 -9.109 19.779 1.00 81.88 181 PRO A C 1
ATOM 1376 O O . PRO A 1 181 ? -5.136 -9.753 19.005 1.00 81.88 181 PRO A O 1
ATOM 1379 N N . THR A 1 182 ? -6.087 -9.540 21.021 1.00 88.94 182 THR A N 1
ATOM 1380 C CA . THR A 1 182 ? -5.546 -10.779 21.579 1.00 88.94 182 THR A CA 1
ATOM 1381 C C . THR A 1 182 ? -6.305 -11.985 21.048 1.00 88.94 182 THR A C 1
ATOM 1383 O O . THR A 1 182 ? -5.667 -12.966 20.655 1.00 88.94 182 THR A O 1
ATOM 1386 N N . ALA A 1 183 ? -7.634 -11.910 20.962 1.00 89.56 183 ALA A N 1
ATOM 1387 C CA . ALA A 1 183 ? -8.448 -12.942 20.324 1.00 89.56 183 ALA A CA 1
ATOM 1388 C C . ALA A 1 183 ? -8.060 -13.127 18.850 1.00 89.56 183 ALA A C 1
ATOM 1390 O O . ALA A 1 183 ? -7.788 -14.255 18.425 1.00 89.56 183 ALA A O 1
ATOM 1391 N N . TRP A 1 184 ? -7.915 -12.023 18.111 1.00 87.06 184 TRP A N 1
ATOM 1392 C CA . TRP A 1 184 ? -7.456 -12.042 16.723 1.00 87.06 184 TRP A CA 1
ATOM 1393 C C . TRP A 1 184 ? -6.078 -12.705 16.561 1.00 87.06 184 TRP A C 1
ATOM 1395 O O . TRP A 1 184 ? -5.913 -13.614 15.739 1.00 87.06 184 TRP A O 1
ATOM 1405 N N . ARG A 1 185 ? -5.085 -12.315 17.377 1.00 87.50 185 ARG A N 1
ATOM 1406 C CA . ARG A 1 185 ? -3.739 -12.922 17.351 1.00 87.50 185 ARG A CA 1
ATOM 1407 C C . ARG A 1 185 ? -3.757 -14.403 17.726 1.00 87.50 185 ARG A C 1
ATOM 1409 O O . ARG A 1 185 ? -3.077 -15.202 17.083 1.00 87.50 185 ARG A O 1
ATOM 1416 N N . LYS A 1 186 ? -4.545 -14.785 18.734 1.00 90.25 186 LYS A N 1
ATOM 1417 C CA . LYS A 1 186 ? -4.684 -16.179 19.175 1.00 90.25 186 LYS A CA 1
ATOM 1418 C C . LYS A 1 186 ? -5.256 -17.049 18.059 1.00 90.25 186 LYS A C 1
ATOM 1420 O O . LYS A 1 186 ? -4.672 -18.085 17.745 1.00 90.25 186 LYS A O 1
ATOM 1425 N N . TRP A 1 187 ? -6.338 -16.608 17.421 1.00 88.81 187 TRP A N 1
ATOM 1426 C CA . TRP A 1 187 ? -6.911 -17.287 16.259 1.00 88.81 187 TRP A CA 1
ATOM 1427 C C . TRP A 1 187 ? -5.899 -17.401 15.112 1.00 88.81 187 TRP A C 1
ATOM 1429 O O . TRP A 1 187 ? -5.754 -18.469 14.513 1.00 88.81 187 TRP A O 1
ATOM 1439 N N . TRP A 1 188 ? -5.125 -16.341 14.841 1.00 87.06 188 TRP A N 1
ATOM 1440 C CA . TRP A 1 188 ? -4.056 -16.404 13.844 1.00 87.06 188 TRP A CA 1
ATOM 1441 C C . TRP A 1 188 ? -2.983 -17.435 14.176 1.00 87.06 188 TRP A C 1
ATOM 1443 O O . TRP A 1 188 ? -2.622 -18.220 13.308 1.00 87.06 188 TRP A O 1
ATOM 1453 N N . SER A 1 189 ? -2.538 -17.509 15.426 1.00 86.00 189 SER A N 1
ATOM 1454 C CA . SER A 1 189 ? -1.512 -18.467 15.854 1.00 86.00 189 SER A CA 1
ATOM 1455 C C . SER A 1 189 ? -1.971 -19.932 15.883 1.00 86.00 189 SER A C 1
ATOM 1457 O O . SER A 1 189 ? -1.142 -20.831 15.789 1.00 86.00 189 SER A O 1
ATOM 1459 N N . ALA A 1 190 ? -3.278 -20.186 16.009 1.00 84.62 190 ALA A N 1
ATOM 1460 C CA . ALA A 1 190 ? -3.834 -21.528 16.180 1.00 84.62 190 ALA A C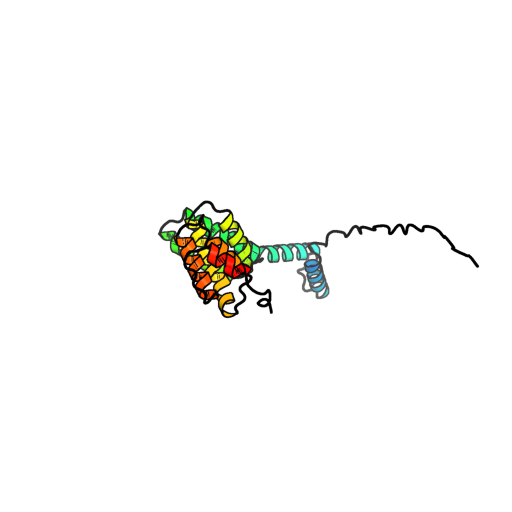A 1
ATOM 1461 C C . ALA A 1 190 ? -4.099 -22.268 14.857 1.00 84.62 190 ALA A C 1
ATOM 1463 O O . ALA A 1 190 ? -4.529 -23.423 14.871 1.00 84.62 190 ALA A O 1
ATOM 1464 N N . ARG A 1 191 ? -3.875 -21.620 13.707 1.00 73.12 191 ARG A N 1
ATOM 1465 C CA . ARG A 1 191 ? -4.155 -22.229 12.404 1.00 73.12 191 ARG A CA 1
ATOM 1466 C C . ARG A 1 191 ? -3.157 -23.357 12.101 1.00 73.12 191 ARG A C 1
ATOM 1468 O O . ARG A 1 191 ? -1.950 -23.152 12.243 1.00 73.12 191 ARG A O 1
ATOM 1475 N N . PRO A 1 192 ? -3.611 -24.533 11.631 1.00 57.62 192 PRO A N 1
ATOM 1476 C CA . PRO A 1 192 ? -2.700 -25.478 11.002 1.00 57.62 192 PRO A CA 1
ATOM 1477 C C . PRO A 1 192 ? -2.087 -24.790 9.775 1.00 57.62 192 PRO A C 1
ATOM 1479 O O . PRO A 1 192 ? -2.790 -24.082 9.055 1.00 57.62 192 PRO A O 1
ATOM 1482 N N . ALA A 1 193 ? -0.793 -24.995 9.521 1.00 53.28 193 ALA A N 1
ATOM 1483 C CA . ALA A 1 193 ? -0.025 -24.410 8.408 1.00 53.28 193 ALA A CA 1
ATOM 1484 C C . ALA A 1 193 ? -0.495 -24.855 6.993 1.00 53.28 193 ALA A C 1
ATOM 1486 O O . ALA A 1 193 ? 0.292 -24.943 6.058 1.00 53.28 193 ALA A O 1
ATOM 1487 N N . GLN A 1 194 ? -1.775 -25.193 6.827 1.00 41.91 194 GLN A N 1
ATOM 1488 C CA . GLN A 1 194 ? -2.395 -25.798 5.648 1.00 41.91 194 GLN A CA 1
ATOM 1489 C C . GLN A 1 194 ? -3.245 -24.819 4.818 1.00 41.91 194 GLN A C 1
ATOM 1491 O O . GLN A 1 194 ? -4.013 -25.265 3.974 1.00 41.91 194 GLN A O 1
ATOM 1496 N N . ALA A 1 195 ? -3.099 -23.504 5.007 1.00 39.59 195 ALA A N 1
ATOM 1497 C CA . ALA A 1 195 ? -3.731 -22.489 4.151 1.00 39.59 195 ALA A CA 1
ATOM 1498 C C . ALA A 1 195 ? -2.796 -21.934 3.051 1.00 39.59 195 ALA A C 1
ATOM 1500 O O . ALA A 1 195 ? -3.152 -20.975 2.376 1.00 39.59 195 ALA A O 1
ATOM 1501 N N . SER A 1 196 ? -1.619 -22.542 2.858 1.00 38.00 196 SER A N 1
ATOM 1502 C CA . SER A 1 196 ? -0.608 -22.116 1.876 1.00 38.00 196 SER A CA 1
ATOM 1503 C C . SER A 1 196 ? -0.513 -23.045 0.648 1.00 38.00 196 SER A C 1
ATOM 1505 O O . SER A 1 196 ? 0.578 -23.233 0.113 1.00 38.00 196 SER A O 1
ATOM 1507 N N . ARG A 1 197 ? -1.620 -23.668 0.212 1.00 31.39 197 ARG A N 1
ATOM 1508 C CA . ARG A 1 197 ? -1.691 -24.373 -1.085 1.00 31.39 197 ARG A CA 1
ATOM 1509 C C . ARG A 1 197 ? -2.561 -23.616 -2.070 1.00 31.39 197 ARG A C 1
ATOM 1511 O O . ARG A 1 197 ? -3.688 -23.260 -1.670 1.00 31.39 197 ARG A O 1
#

Sequence (197 aa):
MQRIAWTLSAPVLLALSLSCQKPPDPLAEQRALCRALEQYHQLRPGLGVDECARKLKETADLNDPARKASDLVDRIVQLAIQGTASERTELRDAQDSLQRIGRPAVTPALSRLQASPDSNARLALARVLVGICGDDCADRKLDCIVPALLEGTSDDRPPEARREAERGLTRCTGEQFGDDPTAWRKWWSARPAQASR

pLDDT: mean 77.85, std 15.81, range [31.39, 95.81]

Radius of gyration: 26.42 Å; chains: 1; bounding box: 61×86×58 Å

Foldseek 3Di:
DDDDDDDDDDPPPPPPPPDPPPPPDPLPVLLVVLVVCVVVVNDDPPQDSVNRSVVVVVVVVVVPLLVLLLVLLVVLLCCQVPNDPVCVVVNVVSLVVNLVSAPSNLVNLLVCLVVDPDQSSVLSSLVSLLSRCVVVLVVLVCPRRLVSLLVQLDPPHDPNSNQSSQVSCCSSPVDHPDSPSPVSVVVVVPDDPPSPD

Secondary structure (DSSP, 8-state):
----------------------PPPTTHHHHHHHHHHHHTT-SPTT--HHHHHHHHHHHHHHH-HHHHHHHHHHHHHHHHHH--GGGHHHHHHHHHHHHHH-GGGHHHHHHHHHH---HHHHHHHHHHHHHHHHHHHHTT-HHHHHHHHHHHT-TTS-HHHHHHHHHHHHHHHS---TT-HHHHHHHHHTS-S-S--